Protein AF-0000000072413596 (afdb_homodimer)

Radius of gyration: 20.03 Å; Cα contacts (8 Å, |Δi|>4): 604; chains: 2; bounding box: 44×55×55 Å

Solvent-accessible surface area (backbone atoms only — not comparable to full-atom values): 16568 Å² total; per-residue (Å²): 130,81,70,65,56,26,27,46,63,33,34,32,38,42,43,11,12,45,83,73,84,79,73,93,67,76,84,64,64,76,68,44,58,65,48,46,58,48,46,48,51,52,52,55,52,54,69,71,47,92,13,39,36,56,50,52,50,33,44,75,68,65,74,44,89,69,59,70,78,46,73,61,96,56,34,42,27,31,49,48,90,75,55,86,37,83,36,28,32,36,32,31,55,67,66,88,41,51,40,72,80,73,61,52,81,88,40,17,45,59,52,9,43,44,52,54,52,48,38,62,70,44,64,78,44,33,76,50,40,34,69,65,50,50,43,47,42,35,40,39,38,18,53,52,84,34,43,75,64,60,61,132,80,69,68,62,21,30,49,63,33,36,32,39,40,42,10,13,47,85,74,85,81,74,93,68,76,83,66,63,77,69,43,60,65,48,47,57,49,47,47,50,51,49,57,49,54,70,72,45,92,15,36,35,56,50,52,50,33,45,75,68,65,74,43,90,71,60,71,78,45,75,64,97,56,35,42,27,30,49,48,89,76,56,87,36,82,37,27,32,36,32,30,56,67,65,90,40,51,41,72,79,75,59,53,81,88,40,16,46,60,53,9,42,44,53,54,51,46,38,63,70,43,64,78,45,34,77,47,39,33,70,66,50,50,45,47,41,35,40,39,38,18,54,52,86,35,42,75,64,59,62

Nearest PDB structures (foldseek):
  5waa-assembly1_B  TM=7.339E-01  e=3.800E-11  Homo sapiens
  6j65-assembly1_B  TM=7.113E-01  e=4.054E-11  Homo sapiens
  7q2u-assembly2_DDD  TM=7.348E-01  e=1.003E-10  Homo sapiens
  5km6-assembly1_A-2  TM=7.207E-01  e=5.978E-11  Homo sapiens
  3omf-assembly1_A  TM=6.953E-01  e=7.806E-06  Entamoeba histolytica HM-1:IMSS

Foldseek 3Di:
DPPQQQPAVDPDDDFAFPPDDDPPPPDCPPVPPVLVVLLVVLVVQVPDPCRPVVSVLCVLVVVGDFAWQDDDPFWTKTFDSDDPDPGHIDIGTPDDDPGPVPDDPVCVVSVVVSVVVVCVSCVNRHGRDDDPDDDDDDDDDDDDRAHPPHD/DPDQPQPAVDPDDDFAFDDDDDDPPPDCPPVPPVLVVLLVVLVVQVPDPCRPVVSVQCVLVVVGDFAWQDDDPFWTKTFDSDDPDPGHIDIGTNDDDPGPVPDDPVCVVSVVVSVVVVCVSCVNRHRRDDDPDDDDDDDDDDDDRADPPHD

InterPro domains:
  IPR001310 Histidine triad (HIT) protein [PR00332] (55-71)
  IPR001310 Histidine triad (HIT) protein [PR00332] (76-94)
  IPR001310 Histidine triad (HIT) protein [PTHR23089] (27-151)
  IPR011146 HIT-like domain [PF01230] (62-145)
  IPR011146 HIT-like domain [PS51084] (55-151)
  IPR036265 HIT-like superfamily [G3DSA:3.30.428.10] (35-151)
  IPR036265 HIT-like superfamily [SSF54197] (52-150)

Organism: Nyctereutes procyonoides (NCBI:txid34880)

Sequence (302 aa):
MAVPNVVNQSLLMGMKVASRSLLSQRRNIFLAREEAARADEIAKAQATWPGGDRIFRKIIHKEIPVKIIFEDDQCLAFYDISPQAPSHFLVIPKKHISQISVAEDDDESLLGHLMIVGKKCAADLGSVGGQSVYHVHLHVLGGRQMNWPPGMAVPNVVNQSLLMGMKVASRSLLSQRRNIFLAREEAARADEIAKAQATWPGGDRIFRKIIHKEIPVKIIFEDDQCLAFYDISPQAPSHFLVIPKKHISQISVAEDDDESLLGHLMIVGKKCAADLGSVGGQSVYHVHLHVLGGRQMNWPPG

Secondary structure (DSSP, 8-state):
----------EEEE-------S---GGGGTTHHHHHHHHHHHHHHHHHSS-HHHHHHHHHTTSS---EEEE-SSEEEEE-SS-SSSEEEEEEESS--S-GGG--GGGHHHHHHHHHHHHHHHGGG---S--S--S--EEEEESSPPPSS--/----------EEEE-------S---GGGGTTHHHHHHHHHHHHHHHHHSS-HHHHHHHHHTTSS---EEEE-SSEEEEE-SS-SSSEEEEEEESS--S-GGG--GGGHHHHHHHHHHHHHHHGGG---S--S--S--EEEEESSPPPSS--

Structure (mmCIF, N/CA/C/O backbone):
data_AF-0000000072413596-model_v1
#
loop_
_entity.id
_entity.type
_entity.pdbx_description
1 polymer '(raccoon dog) hypothetical protein'
#
loop_
_atom_site.group_PDB
_atom_site.id
_atom_site.type_symbol
_atom_site.label_atom_id
_atom_site.label_alt_id
_atom_site.label_comp_id
_atom_site.label_asym_id
_atom_site.label_entity_id
_atom_site.label_seq_id
_atom_site.pdbx_PDB_ins_code
_atom_site.Cartn_x
_atom_site.Cartn_y
_atom_site.Cartn_z
_atom_site.occupancy
_atom_site.B_iso_or_equiv
_atom_site.auth_seq_id
_atom_site.auth_comp_id
_atom_site.auth_asym_id
_atom_site.auth_atom_id
_atom_site.pdbx_PDB_model_num
ATOM 1 N N . MET A 1 1 ? -9.836 -18.203 22.031 1 15.44 1 MET A N 1
ATOM 2 C CA . MET A 1 1 ? -8.547 -17.531 22.016 1 15.44 1 MET A CA 1
ATOM 3 C C . MET A 1 1 ? -8.352 -16.766 20.719 1 15.44 1 MET A C 1
ATOM 5 O O . MET A 1 1 ? -8.398 -17.344 19.625 1 15.44 1 MET A O 1
ATOM 9 N N . ALA A 1 2 ? -8.898 -15.594 20.672 1 17.31 2 ALA A N 1
ATOM 10 C CA . ALA A 1 2 ? -9.383 -14.758 19.578 1 17.31 2 ALA A CA 1
ATOM 11 C C . ALA A 1 2 ? -8.242 -14.352 18.641 1 17.31 2 ALA A C 1
ATOM 13 O O . ALA A 1 2 ? -7.195 -13.891 19.109 1 17.31 2 ALA A O 1
ATOM 14 N N . VAL A 1 3 ? -8 -15.242 17.75 1 19.48 3 VAL A N 1
ATOM 15 C CA . VAL A 1 3 ? -6.922 -15.18 16.781 1 19.48 3 VAL A CA 1
ATOM 16 C C . VAL A 1 3 ? -6.879 -13.797 16.141 1 19.48 3 VAL A C 1
ATOM 18 O O . VAL A 1 3 ? -7.906 -13.281 15.688 1 19.48 3 VAL A O 1
ATOM 21 N N . PRO A 1 4 ? -6.141 -12.969 16.75 1 21.84 4 PRO A N 1
ATOM 22 C CA . PRO A 1 4 ? -5.992 -11.57 16.344 1 21.84 4 PRO A CA 1
ATOM 23 C C . PRO A 1 4 ? -5.801 -11.422 14.828 1 21.84 4 PRO A C 1
ATOM 25 O O . PRO A 1 4 ? -5.074 -12.203 14.219 1 21.84 4 PRO A O 1
ATOM 28 N N . ASN A 1 5 ? -6.906 -11.344 14.195 1 23.2 5 ASN A N 1
ATOM 29 C CA . ASN A 1 5 ? -7.059 -11.148 12.758 1 23.2 5 ASN A CA 1
ATOM 30 C C . ASN A 1 5 ? -6.016 -10.18 12.203 1 23.2 5 ASN A C 1
ATOM 32 O O . ASN A 1 5 ? -5.949 -9.023 12.633 1 23.2 5 ASN A O 1
ATOM 36 N N . VAL A 1 6 ? -4.836 -10.664 12.172 1 25.66 6 VAL A N 1
ATOM 37 C CA . VAL A 1 6 ? -3.584 -10.148 11.633 1 25.66 6 VAL A CA 1
ATOM 38 C C . VAL A 1 6 ? -3.852 -9.414 10.32 1 25.66 6 VAL A C 1
ATOM 40 O O . VAL A 1 6 ? -4.324 -10.016 9.352 1 25.66 6 VAL A O 1
ATOM 43 N N . VAL A 1 7 ? -4.504 -8.422 10.398 1 29.05 7 VAL A N 1
ATOM 44 C CA . VAL A 1 7 ? -4.621 -7.695 9.133 1 29.05 7 VAL A CA 1
ATOM 45 C C . VAL A 1 7 ? -3.244 -7.539 8.5 1 29.05 7 VAL A C 1
ATOM 47 O O . VAL A 1 7 ? -2.285 -7.148 9.172 1 29.05 7 VAL A O 1
ATOM 50 N N . ASN A 1 8 ? -2.881 -8.516 7.66 1 30.94 8 ASN A N 1
ATOM 51 C CA . ASN A 1 8 ? -1.722 -8.672 6.789 1 30.94 8 ASN A CA 1
ATOM 52 C C . ASN A 1 8 ? -1.188 -7.32 6.324 1 30.94 8 ASN A C 1
ATOM 54 O O . ASN A 1 8 ? -1.958 -6.375 6.133 1 30.94 8 ASN A O 1
ATOM 58 N N . GLN A 1 9 ? -0.003 -6.992 6.902 1 34.5 9 GLN A N 1
ATOM 59 C CA . GLN A 1 9 ? 0.748 -5.871 6.352 1 34.5 9 GLN A CA 1
ATOM 60 C C . GLN A 1 9 ? 0.55 -5.766 4.84 1 34.5 9 GLN A C 1
ATOM 62 O O . GLN A 1 9 ? 1.396 -6.219 4.066 1 34.5 9 GLN A O 1
ATOM 67 N N . SER A 1 10 ? -0.676 -6.211 4.418 1 36.19 10 SER A N 1
ATOM 68 C CA . SER A 1 10 ? -0.964 -6.051 2.998 1 36.19 10 SER A CA 1
ATOM 69 C C . SER A 1 10 ? -1.078 -4.574 2.621 1 36.19 10 SER A C 1
ATOM 71 O O . SER A 1 10 ? -1.498 -3.752 3.438 1 36.19 10 SER A O 1
ATOM 73 N N . LEU A 1 11 ? -0.185 -4.203 1.749 1 39.31 11 LEU A N 1
ATOM 74 C CA . LEU A 1 11 ? -0.42 -2.93 1.074 1 39.31 11 LEU A CA 1
ATOM 75 C C . LEU A 1 11 ? -1.733 -2.959 0.301 1 39.31 11 LEU A C 1
ATOM 77 O O . LEU A 1 11 ? -1.991 -3.896 -0.459 1 39.31 11 LEU A O 1
ATOM 81 N N . LEU A 1 12 ? -2.668 -2.34 0.779 1 40.97 12 LEU A N 1
ATOM 82 C CA . LEU A 1 12 ? -3.969 -2.258 0.125 1 40.97 12 LEU A CA 1
ATOM 83 C C . LEU A 1 12 ? -4.039 -1.042 -0.792 1 40.97 12 LEU A C 1
ATOM 85 O O . LEU A 1 12 ? -3.639 0.058 -0.406 1 40.97 12 LEU A O 1
ATOM 89 N N . MET A 1 13 ? -4.09 -1.348 -2.055 1 40.22 13 MET A N 1
ATOM 90 C CA . MET A 1 13 ? -4.453 -0.296 -3 1 40.22 13 MET A CA 1
ATOM 91 C C . MET A 1 13 ? -5.934 -0.372 -3.357 1 40.22 13 MET A C 1
ATOM 93 O O . MET A 1 13 ? -6.395 -1.373 -3.908 1 40.22 13 MET A O 1
ATOM 97 N N . GLY A 1 14 ? -6.785 0.384 -2.805 1 37.78 14 GLY A N 1
ATOM 98 C CA . GLY A 1 14 ? -8.203 0.45 -3.139 1 37.78 14 GLY A CA 1
ATOM 99 C C . GLY A 1 14 ? -8.477 1.252 -4.395 1 37.78 14 GLY A C 1
ATOM 100 O O . GLY A 1 14 ? -7.965 2.359 -4.559 1 37.78 14 GLY A O 1
ATOM 101 N N . MET A 1 15 ? -8.875 0.497 -5.504 1 35.09 15 MET A N 1
ATOM 102 C CA . MET A 1 15 ? -9.266 1.208 -6.715 1 35.09 15 MET A CA 1
ATOM 103 C C . MET A 1 15 ? -10.789 1.221 -6.867 1 35.09 15 MET A C 1
ATOM 105 O O . MET A 1 15 ? -11.453 0.231 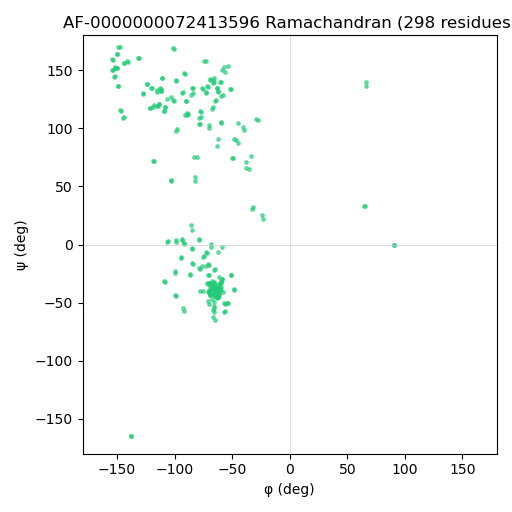-6.562 1 35.09 15 MET A O 1
ATOM 109 N N . LYS A 1 16 ? -11.328 2.326 -7.035 1 31.23 16 LYS A N 1
ATOM 110 C CA . LYS A 1 16 ? -12.758 2.451 -7.293 1 31.23 16 LYS A CA 1
ATOM 111 C C . LYS A 1 16 ? -13.117 1.935 -8.68 1 31.23 16 LYS A C 1
ATOM 113 O O . LYS A 1 16 ? -12.57 2.402 -9.68 1 31.23 16 LYS A O 1
ATOM 118 N N . VAL A 1 17 ? -13.672 0.65 -8.883 1 27.81 17 VAL A N 1
ATOM 119 C CA . VAL A 1 17 ? -14.117 0.159 -10.18 1 27.81 17 VAL A CA 1
ATOM 120 C C . VAL A 1 17 ? -15.578 0.544 -10.406 1 27.81 17 VAL A C 1
ATOM 122 O O . VAL A 1 17 ? -16.406 0.382 -9.516 1 27.81 17 VAL A O 1
ATOM 125 N N . ALA A 1 18 ? -15.914 1.43 -11.344 1 25.58 18 ALA A N 1
ATOM 126 C CA . ALA A 1 18 ? -17.281 1.662 -11.812 1 25.58 18 ALA A CA 1
ATOM 127 C C . ALA A 1 18 ? -17.891 0.38 -12.359 1 25.58 18 ALA A C 1
ATOM 129 O O . ALA A 1 18 ? -17.188 -0.468 -12.914 1 25.58 18 ALA A O 1
ATOM 130 N N . SER A 1 19 ? -19.125 0.066 -11.836 1 25.19 19 SER A N 1
ATOM 131 C CA . SER A 1 19 ? -19.984 -1.046 -12.242 1 25.19 19 SER A CA 1
ATOM 132 C C . SER A 1 19 ? -20.156 -1.08 -13.758 1 25.19 19 SER A C 1
ATOM 134 O O . SER A 1 19 ? -20.672 -0.127 -14.344 1 25.19 19 SER A O 1
ATOM 136 N N . ARG A 1 20 ? -19.25 -1.473 -14.531 1 25.58 20 ARG A N 1
ATOM 137 C CA . ARG A 1 20 ? -19.75 -1.684 -15.883 1 25.58 20 ARG A CA 1
ATOM 138 C C . ARG A 1 20 ? -20.906 -2.678 -15.898 1 25.58 20 ARG A C 1
ATOM 140 O O . ARG A 1 20 ? -21.031 -3.5 -14.984 1 25.58 20 ARG A O 1
ATOM 147 N N . SER A 1 21 ? -21.844 -2.604 -16.875 1 25.12 21 SER A N 1
ATOM 148 C CA . SER A 1 21 ? -23.047 -3.289 -17.312 1 25.12 21 SER A CA 1
ATOM 149 C C . SER A 1 21 ? -22.797 -4.77 -17.562 1 25.12 21 SER A C 1
ATOM 151 O O . SER A 1 21 ? -21.656 -5.168 -17.828 1 25.12 21 SER A O 1
ATOM 153 N N . LEU A 1 22 ? -23.797 -5.754 -17.359 1 29.45 22 LEU A N 1
ATOM 154 C CA . LEU A 1 22 ? -24.219 -7.148 -17.266 1 29.45 22 LEU A CA 1
ATOM 155 C C . LEU A 1 22 ? -23.922 -7.891 -18.562 1 29.45 22 LEU A C 1
ATOM 157 O O . LEU A 1 22 ? -24.328 -9.047 -18.734 1 29.45 22 LEU A O 1
ATOM 161 N N . LEU A 1 23 ? -23.438 -7.426 -19.594 1 28.14 23 LEU A N 1
ATOM 162 C CA . LEU A 1 23 ? -23.797 -8.273 -20.734 1 28.14 23 LEU A CA 1
ATOM 163 C C . LEU A 1 23 ? -23.062 -9.602 -20.656 1 28.14 23 LEU A C 1
ATOM 165 O O . LEU A 1 23 ? -23.344 -10.516 -21.453 1 28.14 23 LEU A O 1
ATOM 169 N N . SER A 1 24 ? -21.766 -9.805 -20.266 1 30.89 24 SER A N 1
ATOM 170 C CA . SER A 1 24 ? -21.109 -10.977 -20.844 1 30.89 24 SER A CA 1
ATOM 171 C C . SER A 1 24 ? -21.469 -12.242 -20.078 1 30.89 24 SER A C 1
ATOM 173 O O . SER A 1 24 ? -20.938 -12.484 -19 1 30.89 24 SER A O 1
ATOM 175 N N . GLN A 1 25 ? -22.75 -12.727 -19.875 1 28.31 25 GLN A N 1
ATOM 176 C CA . GLN A 1 25 ? -23.359 -13.852 -19.188 1 28.31 25 GLN A CA 1
ATOM 177 C C . GLN A 1 25 ? -22.797 -15.18 -19.688 1 28.31 25 GLN A C 1
ATOM 179 O O . GLN A 1 25 ? -22.719 -16.156 -18.938 1 28.31 25 GLN A O 1
ATOM 184 N N . ARG A 1 26 ? -22.891 -15.508 -20.969 1 29.41 26 ARG A N 1
ATOM 185 C CA . ARG A 1 26 ? -23.156 -16.844 -21.484 1 29.41 26 ARG A CA 1
ATOM 186 C C . ARG A 1 26 ? -22 -17.797 -21.188 1 29.41 26 ARG A C 1
ATOM 188 O O . ARG A 1 26 ? -22.219 -18.984 -20.922 1 29.41 26 ARG A O 1
ATOM 195 N N . ARG A 1 27 ? -20.812 -17.562 -21.703 1 32.12 27 ARG A N 1
ATOM 196 C CA . ARG A 1 27 ? -19.969 -18.688 -22.094 1 32.12 27 ARG A CA 1
ATOM 197 C C . ARG A 1 27 ? -19.375 -19.359 -20.859 1 32.12 27 ARG A C 1
ATOM 199 O O . ARG A 1 27 ? -18.547 -20.266 -20.969 1 32.12 27 ARG A O 1
ATOM 206 N N . ASN A 1 28 ? -19.484 -18.766 -19.531 1 32.22 28 ASN A N 1
ATOM 207 C CA . ASN A 1 28 ? -18.469 -19.125 -18.547 1 32.22 28 ASN A CA 1
ATOM 208 C C . ASN A 1 28 ? -18.812 -20.422 -17.828 1 32.22 28 ASN A C 1
ATOM 210 O O . ASN A 1 28 ? -18.25 -20.719 -16.766 1 32.22 28 ASN A O 1
ATOM 214 N N . ILE A 1 29 ? -19.797 -21.172 -18.328 1 31.25 29 ILE A N 1
ATOM 215 C CA . ILE A 1 29 ? -20.297 -22.281 -17.531 1 31.25 29 ILE A CA 1
ATOM 216 C C . ILE A 1 29 ? -19.203 -23.344 -17.406 1 31.25 29 ILE A C 1
ATOM 218 O O . ILE A 1 29 ? -19.016 -23.938 -16.328 1 31.25 29 ILE A O 1
ATOM 222 N N . PHE A 1 30 ? -18.672 -23.859 -18.469 1 31.78 30 PHE A N 1
ATOM 223 C CA . PHE A 1 30 ? -17.859 -25.078 -18.5 1 31.78 30 PHE A CA 1
ATOM 224 C C . PHE A 1 30 ? -16.594 -24.906 -17.656 1 31.78 30 PHE A C 1
ATOM 226 O O . PHE A 1 30 ? -16.109 -25.859 -17.062 1 31.78 30 PHE A O 1
ATOM 233 N N . LEU A 1 31 ? -15.906 -23.688 -17.641 1 33.75 31 LEU A N 1
ATOM 234 C CA . LEU A 1 31 ? -14.656 -23.438 -16.938 1 33.75 31 LEU A CA 1
ATOM 235 C C . LEU A 1 31 ? -14.867 -23.469 -15.43 1 33.75 31 LEU A C 1
ATOM 237 O O . LEU A 1 31 ? -13.922 -23.281 -14.656 1 33.75 31 LEU A O 1
ATOM 241 N N . ALA A 1 32 ? -16.031 -23.656 -14.992 1 39.88 32 ALA A N 1
ATOM 242 C CA . ALA A 1 32 ? -16.359 -23.594 -13.57 1 39.88 32 ALA A CA 1
ATOM 243 C C . ALA A 1 32 ? -15.883 -24.844 -12.836 1 39.88 32 ALA A C 1
ATOM 245 O O . ALA A 1 32 ? -15.547 -24.781 -11.648 1 39.88 32 ALA A O 1
ATOM 246 N N . ARG A 1 33 ? -16.047 -25.891 -13.461 1 39.84 33 ARG A N 1
ATOM 247 C CA . ARG A 1 33 ? -15.773 -27.109 -12.703 1 39.84 33 ARG A CA 1
ATOM 248 C C . ARG A 1 33 ? -14.297 -27.219 -12.344 1 39.84 33 ARG A C 1
ATOM 250 O O . ARG A 1 33 ? -13.945 -27.641 -11.242 1 39.84 33 ARG A O 1
ATOM 257 N N . GLU A 1 34 ? -13.383 -27.109 -13.305 1 47.56 34 GLU A N 1
ATOM 258 C CA . GLU A 1 34 ? -11.945 -27.188 -13.047 1 47.56 34 GLU A CA 1
ATOM 259 C C . GLU A 1 34 ? -11.5 -26.062 -12.109 1 47.56 34 GLU A C 1
ATOM 261 O O . GLU A 1 34 ? -10.602 -26.25 -11.289 1 47.56 34 GLU A O 1
ATOM 266 N N . GLU A 1 35 ? -12.211 -25 -12.164 1 50.16 35 GLU A N 1
ATOM 267 C CA . GLU A 1 35 ? -11.891 -23.891 -11.273 1 50.16 35 GLU A CA 1
ATOM 268 C C . GLU A 1 35 ? -12.234 -24.234 -9.828 1 50.16 35 GLU A C 1
ATOM 270 O O . GLU A 1 35 ? -11.5 -23.875 -8.906 1 50.16 35 GLU A O 1
ATOM 275 N N . ALA A 1 36 ? -13.289 -25.031 -9.758 1 49.84 36 ALA A N 1
ATOM 276 C CA . ALA A 1 36 ? -13.703 -25.438 -8.414 1 49.84 36 ALA A CA 1
ATOM 277 C C . ALA A 1 36 ? -12.695 -26.391 -7.793 1 49.84 36 ALA A C 1
ATOM 279 O O . ALA A 1 36 ? -12.383 -26.297 -6.605 1 49.84 36 ALA A O 1
ATOM 280 N N . ALA A 1 37 ? -12.344 -27.406 -8.5 1 50.66 37 ALA A N 1
ATOM 281 C CA . ALA A 1 37 ? -11.383 -28.359 -7.957 1 50.66 37 ALA A CA 1
ATOM 282 C C . ALA A 1 37 ? -10.07 -27.672 -7.594 1 50.66 37 ALA A C 1
ATOM 284 O O . ALA A 1 37 ? -9.453 -28 -6.578 1 50.66 37 ALA A O 1
ATOM 285 N N . ARG A 1 38 ? -9.641 -26.75 -8.484 1 53.5 38 ARG A N 1
ATOM 286 C CA . ARG A 1 38 ? -8.406 -26 -8.25 1 53.5 38 ARG A CA 1
ATOM 287 C C . ARG A 1 38 ? -8.555 -25.047 -7.074 1 53.5 38 ARG A C 1
ATOM 289 O O . ARG A 1 38 ? -7.629 -24.891 -6.277 1 53.5 38 ARG A O 1
ATOM 296 N N . ALA A 1 39 ? -9.688 -24.578 -6.965 1 56.66 39 ALA A N 1
ATOM 297 C CA . ALA A 1 39 ? -9.969 -23.766 -5.793 1 56.66 39 ALA A CA 1
ATOM 298 C C . ALA A 1 39 ? -9.898 -24.594 -4.512 1 56.66 39 ALA A C 1
ATOM 300 O O . ALA A 1 39 ? -9.398 -24.109 -3.486 1 56.66 39 ALA A O 1
ATOM 301 N N . ASP A 1 40 ? -10.367 -25.703 -4.531 1 55.78 40 ASP A N 1
ATOM 302 C CA . ASP A 1 40 ? -10.32 -26.594 -3.373 1 55.78 40 ASP A CA 1
ATOM 303 C C . ASP A 1 40 ? -8.875 -26.906 -2.977 1 55.78 40 ASP A C 1
ATOM 305 O O . ASP A 1 40 ? -8.562 -27 -1.789 1 55.78 40 ASP A O 1
ATOM 309 N N . GLU A 1 41 ? -8.094 -27.141 -3.893 1 51.81 41 GLU A N 1
ATOM 310 C CA . GLU A 1 41 ? -6.691 -27.438 -3.611 1 51.81 41 GLU A CA 1
ATOM 311 C C . GLU A 1 41 ? -5.98 -26.219 -3.018 1 51.81 41 GLU A C 1
ATOM 313 O O . GLU A 1 41 ? -5.176 -26.359 -2.092 1 51.81 41 GLU A O 1
ATOM 318 N N . ILE A 1 42 ? -6.285 -25.078 -3.533 1 56.47 42 ILE A N 1
ATOM 319 C CA . ILE A 1 42 ? -5.699 -23.844 -3.018 1 56.47 42 ILE A CA 1
ATOM 320 C C . ILE A 1 42 ? -6.156 -23.625 -1.58 1 56.47 42 ILE A C 1
ATOM 322 O O . ILE A 1 42 ? -5.355 -23.25 -0.716 1 56.47 42 ILE A O 1
ATOM 326 N N . ALA A 1 43 ? -7.43 -23.875 -1.46 1 56.44 43 ALA A N 1
ATOM 327 C CA . ALA A 1 43 ? -7.969 -23.75 -0.11 1 56.44 43 ALA A CA 1
ATOM 328 C C . ALA A 1 43 ? -7.301 -24.734 0.848 1 56.44 43 ALA A C 1
ATOM 330 O O . ALA A 1 43 ? -6.996 -24.375 1.991 1 56.44 43 ALA A O 1
ATOM 331 N N . LYS A 1 44 ? -7.152 -25.828 0.438 1 52.19 44 LYS A N 1
ATOM 332 C CA . LYS A 1 44 ? -6.5 -26.859 1.249 1 52.19 44 LYS A CA 1
ATOM 333 C C . LYS A 1 44 ? -5.043 -26.484 1.521 1 52.19 44 LYS A C 1
ATOM 335 O O . LYS A 1 44 ? -4.531 -26.734 2.617 1 52.19 44 LYS A O 1
ATOM 340 N N . ALA A 1 45 ? -4.414 -26.047 0.536 1 52.31 45 ALA A N 1
ATOM 341 C CA . ALA A 1 45 ? -3.018 -25.656 0.699 1 52.31 45 ALA A CA 1
ATOM 342 C C . ALA A 1 45 ? -2.898 -24.438 1.619 1 52.31 45 ALA A C 1
ATOM 344 O O . ALA A 1 45 ? -1.912 -24.297 2.346 1 52.31 45 ALA A O 1
ATOM 345 N N . GLN A 1 46 ? -3.869 -23.531 1.628 1 51.06 46 GLN A N 1
ATOM 346 C CA . GLN A 1 46 ? -3.836 -22.328 2.465 1 51.06 46 GLN A CA 1
ATOM 347 C C . GLN A 1 46 ? -4.043 -22.688 3.936 1 51.06 46 GLN A C 1
ATOM 349 O O . GLN A 1 46 ? -3.518 -22 4.82 1 51.06 46 GLN A O 1
ATOM 354 N N . ALA A 1 47 ? -4.812 -23.688 4.32 1 44.81 47 ALA A N 1
ATOM 355 C CA . ALA A 1 47 ? -5.199 -24.016 5.691 1 44.81 47 ALA A CA 1
ATOM 356 C C . ALA A 1 47 ? -3.992 -24.484 6.504 1 44.81 47 ALA A C 1
ATOM 358 O O . ALA A 1 47 ? -3.979 -24.344 7.73 1 44.81 47 ALA A O 1
ATOM 359 N N . THR A 1 48 ? -3.148 -25.266 6.238 1 40.38 48 THR A N 1
ATOM 360 C CA . THR A 1 48 ? -2.225 -25.922 7.16 1 40.38 48 THR A CA 1
ATOM 361 C C . THR A 1 48 ? -0.934 -25.125 7.289 1 40.38 48 THR A C 1
ATOM 363 O O . THR A 1 48 ? -0.223 -25.234 8.289 1 40.38 48 THR A O 1
ATOM 366 N N . TRP A 1 49 ? -0.075 -24.75 6.391 1 42.69 49 TRP A N 1
ATOM 367 C CA . TRP A 1 49 ? 1.323 -24.359 6.562 1 42.69 49 TRP A CA 1
ATOM 368 C C . TRP A 1 49 ? 1.445 -22.891 6.949 1 42.69 49 TRP A C 1
ATOM 370 O O . TRP A 1 49 ? 0.585 -22.078 6.602 1 42.69 49 TRP A O 1
ATOM 380 N N . PRO A 1 50 ? 2.18 -22.453 7.965 1 50.09 50 PRO A N 1
ATOM 381 C CA . PRO A 1 50 ? 2.723 -21.109 7.789 1 50.09 50 PRO A CA 1
ATOM 382 C C . PRO A 1 50 ? 2.85 -20.703 6.32 1 50.09 50 PRO A C 1
ATOM 384 O O . PRO A 1 50 ? 3.875 -20.969 5.691 1 50.09 50 PRO A O 1
ATOM 387 N N . GLY A 1 51 ? 2.002 -21.297 5.344 1 55.03 51 GLY A N 1
ATOM 388 C CA . GLY A 1 51 ? 1.636 -21.844 4.051 1 55.03 51 GLY A CA 1
ATOM 389 C C . GLY A 1 51 ? 1.483 -20.797 2.971 1 55.03 51 GLY A C 1
ATOM 390 O O . GLY A 1 51 ? 1.683 -21.078 1.787 1 55.03 51 GLY A O 1
ATOM 391 N N . GLY A 1 52 ? 1.333 -19.609 3.352 1 61.34 52 GLY A N 1
ATOM 392 C CA . GLY A 1 52 ? 1.148 -18.641 2.277 1 61.34 52 GLY A CA 1
ATOM 393 C C . GLY A 1 52 ? 2.367 -18.5 1.384 1 61.34 52 GLY A C 1
ATOM 394 O O . GLY A 1 52 ? 2.242 -18.438 0.159 1 61.34 52 GLY A O 1
ATOM 395 N N . ASP A 1 53 ? 3.57 -18.578 2.049 1 72.81 53 ASP A N 1
ATOM 396 C CA . ASP A 1 53 ? 4.801 -18.516 1.262 1 72.81 53 ASP A CA 1
ATOM 397 C C . ASP A 1 53 ? 4.91 -19.703 0.322 1 72.81 53 ASP A C 1
ATOM 399 O O . ASP A 1 53 ? 5.262 -19.562 -0.85 1 72.81 53 ASP A O 1
ATOM 403 N N . ARG A 1 54 ? 4.48 -20.797 0.844 1 82.62 54 ARG A N 1
ATOM 404 C CA . ARG A 1 54 ? 4.578 -22 0.013 1 82.62 54 ARG A CA 1
ATOM 405 C C . ARG A 1 54 ? 3.617 -21.922 -1.169 1 82.62 54 ARG A C 1
ATOM 407 O O . ARG A 1 54 ? 3.975 -22.281 -2.291 1 82.62 54 ARG A O 1
ATOM 414 N N . ILE A 1 55 ? 2.521 -21.391 -0.871 1 87.5 55 ILE A N 1
ATOM 415 C CA . ILE A 1 55 ? 1.514 -21.344 -1.924 1 87.5 55 ILE A CA 1
ATOM 416 C C . ILE A 1 55 ? 1.95 -20.359 -3.006 1 87.5 55 ILE A C 1
ATOM 418 O O . ILE A 1 55 ? 1.827 -20.641 -4.199 1 87.5 55 ILE A O 1
ATOM 422 N N . PHE A 1 56 ? 2.467 -19.203 -2.611 1 92.56 56 PHE A N 1
ATOM 423 C CA . PHE A 1 56 ? 2.902 -18.203 -3.588 1 92.56 56 PHE A CA 1
ATOM 424 C C . PHE A 1 56 ? 4.074 -18.734 -4.41 1 92.56 56 PHE A C 1
ATOM 426 O O . PHE A 1 56 ? 4.172 -18.453 -5.605 1 92.56 56 PHE A O 1
ATOM 433 N N . ARG A 1 57 ? 4.895 -19.484 -3.727 1 93.5 57 ARG A N 1
ATOM 434 C CA . ARG A 1 57 ? 5.988 -20.109 -4.461 1 93.5 57 ARG A CA 1
ATOM 435 C C . ARG A 1 57 ? 5.465 -21.078 -5.512 1 93.5 57 ARG A C 1
ATOM 437 O O . ARG A 1 57 ? 5.965 -21.109 -6.641 1 93.5 57 ARG A O 1
ATOM 444 N N . LYS A 1 58 ? 4.492 -21.891 -5.141 1 94.56 58 LYS A N 1
ATOM 445 C CA . LYS A 1 58 ? 3.887 -22.844 -6.074 1 94.56 58 LYS A CA 1
ATOM 446 C C . LYS A 1 58 ? 3.225 -22.109 -7.242 1 94.56 58 LYS A C 1
ATOM 448 O O . LYS A 1 58 ? 3.27 -22.594 -8.375 1 94.56 58 LYS A O 1
ATOM 453 N N . ILE A 1 59 ? 2.602 -20.984 -6.93 1 94.88 59 ILE A N 1
ATOM 454 C CA . ILE A 1 59 ? 1.963 -20.188 -7.973 1 94.88 59 ILE A CA 1
ATOM 455 C C . ILE A 1 59 ? 3.025 -19.625 -8.914 1 94.88 59 ILE A C 1
ATOM 457 O O . ILE A 1 59 ? 2.881 -19.688 -10.133 1 94.88 59 ILE A O 1
ATOM 461 N N . ILE A 1 60 ? 4.133 -19.125 -8.352 1 95.94 60 ILE A N 1
ATOM 462 C CA . ILE A 1 60 ? 5.215 -18.547 -9.141 1 95.94 60 ILE A CA 1
ATOM 463 C C . ILE A 1 60 ? 5.805 -19.609 -10.07 1 95.94 60 ILE A C 1
ATOM 465 O O . ILE A 1 60 ? 6.133 -19.328 -11.219 1 95.94 60 ILE A O 1
ATOM 469 N N . HIS A 1 61 ? 5.828 -20.812 -9.633 1 95.5 61 HIS A N 1
ATOM 470 C CA . HIS A 1 61 ? 6.426 -21.891 -10.398 1 95.5 61 HIS A CA 1
ATOM 471 C C . HIS A 1 61 ? 5.383 -22.609 -11.242 1 95.5 61 HIS A C 1
ATOM 473 O O . HIS A 1 61 ? 5.664 -23.656 -11.836 1 95.5 61 HIS A O 1
ATOM 479 N N . LYS A 1 62 ? 4.211 -22.172 -11.273 1 95.38 62 LYS A N 1
ATOM 480 C CA . LYS A 1 62 ? 3.117 -22.656 -12.109 1 95.38 62 LYS A CA 1
ATOM 481 C C . LYS A 1 62 ? 2.746 -24.094 -11.75 1 95.38 62 LYS A C 1
ATOM 483 O O . LYS A 1 62 ? 2.387 -24.891 -12.625 1 95.38 62 LYS A O 1
ATOM 488 N N . GLU A 1 63 ? 2.889 -24.406 -10.438 1 93.94 63 GLU A N 1
ATOM 489 C CA . GLU A 1 63 ? 2.508 -25.719 -9.93 1 93.94 63 GLU A CA 1
ATOM 490 C C . GLU A 1 63 ? 1.027 -25.766 -9.562 1 93.94 63 GLU A C 1
ATOM 492 O O . GLU A 1 63 ? 0.445 -26.844 -9.43 1 93.94 63 GLU A O 1
ATOM 497 N N . ILE A 1 64 ? 0.494 -24.641 -9.25 1 90.69 64 ILE A N 1
ATOM 498 C CA . ILE A 1 64 ? -0.928 -24.484 -8.961 1 90.69 64 ILE A CA 1
ATOM 499 C C . ILE A 1 64 ? -1.553 -23.5 -9.953 1 90.69 64 ILE A C 1
ATOM 501 O O . ILE A 1 64 ? -0.989 -22.438 -10.219 1 90.69 64 ILE A O 1
ATOM 505 N N . PRO A 1 65 ? -2.719 -23.891 -10.469 1 93.06 65 PRO A N 1
ATOM 506 C CA . PRO A 1 65 ? -3.344 -22.984 -11.445 1 93.06 65 PRO A CA 1
ATOM 507 C C . PRO A 1 65 ? -3.996 -21.766 -10.797 1 93.06 65 PRO A C 1
ATOM 509 O O . PRO A 1 65 ? -4.699 -21.906 -9.789 1 93.06 65 PRO A O 1
ATOM 512 N N . VAL A 1 66 ? -3.773 -20.641 -11.328 1 93 66 VAL A N 1
ATOM 513 C CA . VAL A 1 66 ? -4.457 -19.406 -10.992 1 93 66 VAL A CA 1
ATOM 514 C C . VAL A 1 66 ? -4.711 -18.594 -12.266 1 93 66 VAL A C 1
ATOM 516 O O . VAL A 1 66 ? -4.113 -18.859 -13.312 1 93 66 VAL A O 1
ATOM 519 N N . LYS A 1 67 ? -5.695 -17.703 -12.18 1 96.19 67 LYS A N 1
ATOM 520 C CA . LYS A 1 67 ? -5.914 -16.781 -13.289 1 96.19 67 LYS A CA 1
ATOM 521 C C . LYS A 1 67 ? -4.91 -15.633 -13.258 1 96.19 67 LYS A C 1
ATOM 523 O O . LYS A 1 67 ? -5.09 -14.664 -12.516 1 96.19 67 LYS A O 1
ATOM 528 N N . ILE A 1 68 ? -3.936 -15.695 -14.109 1 96.94 68 ILE A N 1
ATOM 529 C CA . ILE A 1 68 ? -2.852 -14.727 -14.164 1 96.94 68 ILE A CA 1
ATOM 530 C C . ILE A 1 68 ? -3.281 -13.523 -15 1 96.94 68 ILE A C 1
ATOM 532 O O . ILE A 1 68 ? -3.873 -13.68 -16.062 1 96.94 68 ILE A O 1
ATOM 536 N N . ILE A 1 69 ? -3.035 -12.359 -14.555 1 95.25 69 ILE A N 1
ATOM 537 C CA . ILE A 1 69 ? -3.352 -11.094 -15.211 1 95.25 69 ILE A CA 1
ATOM 538 C C . ILE A 1 69 ? -2.107 -10.555 -15.914 1 95.25 69 ILE A C 1
ATOM 540 O O . ILE A 1 69 ? -2.201 -9.977 -17 1 95.25 69 ILE A O 1
ATOM 544 N N . PHE A 1 70 ? -1.032 -10.641 -15.195 1 96.81 70 PHE A N 1
ATOM 545 C CA . PHE A 1 70 ? 0.217 -10.039 -15.648 1 96.81 70 PHE A CA 1
ATOM 546 C C . PHE A 1 70 ? 1.416 -10.789 -15.078 1 96.81 70 PHE A C 1
ATOM 548 O O . PHE A 1 70 ? 1.377 -11.266 -13.945 1 96.81 70 PHE A O 1
ATOM 555 N N . GLU A 1 71 ? 2.469 -10.875 -15.867 1 98.5 71 GLU A N 1
ATOM 556 C CA . GLU A 1 71 ? 3.729 -11.445 -15.391 1 98.5 71 GLU A CA 1
ATOM 557 C C . GLU A 1 71 ? 4.918 -10.805 -16.094 1 98.5 71 GLU A C 1
ATOM 559 O O . GLU A 1 71 ? 4.883 -10.586 -17.312 1 98.5 71 GLU A O 1
ATOM 564 N N . ASP A 1 72 ? 5.922 -10.484 -15.391 1 98.38 72 ASP A N 1
ATOM 565 C CA . ASP A 1 72 ? 7.23 -10.141 -15.945 1 98.38 72 ASP A CA 1
ATOM 566 C C . ASP A 1 72 ? 8.352 -10.781 -15.133 1 98.38 72 ASP A C 1
ATOM 568 O O . ASP A 1 72 ? 8.125 -11.734 -14.383 1 98.38 72 ASP A O 1
ATOM 572 N N . ASP A 1 73 ? 9.602 -10.359 -15.289 1 98.19 73 ASP A N 1
ATOM 573 C CA . ASP A 1 73 ? 10.742 -11 -14.641 1 98.19 73 ASP A CA 1
ATOM 574 C C . ASP A 1 73 ? 10.734 -10.75 -13.141 1 98.19 73 ASP A C 1
ATOM 576 O O . ASP A 1 73 ? 11.367 -11.484 -12.375 1 98.19 73 ASP A O 1
ATOM 580 N N . GLN A 1 74 ? 9.992 -9.766 -12.68 1 98.5 74 GLN A N 1
ATOM 581 C CA . GLN A 1 74 ? 10.117 -9.344 -11.289 1 98.5 74 GLN A CA 1
ATOM 582 C C . GLN A 1 74 ? 8.891 -9.75 -10.477 1 98.5 74 GLN A C 1
ATOM 584 O O . GLN A 1 74 ? 8.977 -9.953 -9.266 1 98.5 74 GLN A O 1
ATOM 589 N N . CYS A 1 75 ? 7.699 -9.781 -11.133 1 98.06 75 CYS A N 1
ATOM 590 C CA . CYS A 1 75 ? 6.512 -9.992 -10.312 1 98.06 75 CYS A CA 1
ATOM 591 C C . CYS A 1 75 ? 5.43 -10.719 -11.102 1 98.06 75 CYS A C 1
ATOM 593 O O . CYS A 1 75 ? 5.586 -10.961 -12.305 1 98.06 75 CYS A O 1
ATOM 595 N N . LEU A 1 76 ? 4.48 -11.234 -10.406 1 98.12 76 LEU A N 1
ATOM 596 C CA . LEU A 1 76 ? 3.299 -11.922 -10.906 1 98.12 76 LEU A CA 1
ATOM 597 C C . LEU A 1 76 ? 2.027 -11.32 -10.32 1 98.12 76 LEU A C 1
ATOM 599 O O . LEU A 1 76 ? 1.964 -11.031 -9.125 1 98.12 76 LEU A O 1
ATOM 603 N N . ALA A 1 77 ? 1.027 -10.984 -11.188 1 97 77 ALA A N 1
ATOM 604 C CA . ALA A 1 77 ? -0.302 -10.562 -10.758 1 97 77 ALA A CA 1
ATOM 605 C C . ALA A 1 77 ? -1.354 -11.602 -11.117 1 97 77 ALA A C 1
ATOM 607 O O . ALA A 1 77 ? -1.38 -12.109 -12.242 1 97 77 ALA A O 1
ATOM 608 N N . PHE A 1 78 ? -2.193 -11.93 -10.133 1 96.5 78 PHE A N 1
ATOM 609 C CA . PHE A 1 78 ? -3.195 -12.969 -10.344 1 96.5 78 PHE A CA 1
ATOM 610 C C . PHE A 1 78 ? -4.418 -12.727 -9.469 1 96.5 78 PHE A C 1
ATOM 612 O O . PHE A 1 78 ? -4.316 -12.102 -8.414 1 96.5 78 PHE A O 1
ATOM 619 N N . TYR A 1 79 ? -5.52 -13.203 -9.938 1 95.06 79 TYR A N 1
ATOM 620 C CA . TYR A 1 79 ? -6.75 -13.023 -9.172 1 95.06 79 TYR A CA 1
ATOM 621 C C . TYR A 1 79 ? -6.754 -13.906 -7.926 1 95.06 79 TYR A C 1
ATOM 623 O O . TYR A 1 79 ? -6.336 -15.062 -7.98 1 95.06 79 TYR A O 1
ATOM 631 N N . ASP A 1 80 ? -7.172 -13.297 -6.852 1 92 80 ASP A N 1
ATOM 632 C CA . ASP A 1 80 ? -7.324 -14.078 -5.629 1 92 80 ASP A CA 1
ATOM 633 C C . ASP A 1 80 ? -8.438 -15.117 -5.77 1 92 80 ASP A C 1
ATOM 635 O O . ASP A 1 80 ? -9.492 -14.82 -6.328 1 92 80 ASP A O 1
ATOM 639 N N . ILE A 1 81 ? -8.219 -16.25 -5.262 1 90.38 81 ILE A N 1
ATOM 640 C CA . ILE A 1 81 ? -9.18 -17.328 -5.402 1 90.38 81 ILE A CA 1
ATOM 641 C C . ILE A 1 81 ? -10.32 -17.141 -4.41 1 90.38 81 ILE A C 1
ATOM 643 O O . ILE A 1 81 ? -11.383 -17.75 -4.547 1 90.38 81 ILE A O 1
ATOM 647 N N . SER A 1 82 ? -10.172 -16.406 -3.383 1 89.5 82 SER A N 1
ATOM 648 C CA . SER A 1 82 ? -11.188 -16.031 -2.398 1 89.5 82 SER A CA 1
ATOM 649 C C . SER A 1 82 ? -11.391 -14.531 -2.354 1 89.5 82 SER A C 1
ATOM 651 O O . SER A 1 82 ? -11.008 -13.875 -1.383 1 89.5 82 SER A O 1
ATOM 653 N N . PRO A 1 83 ? -11.992 -14.031 -3.355 1 91.31 83 PRO A N 1
ATOM 654 C CA . PRO A 1 83 ? -12.078 -12.57 -3.506 1 91.31 83 PRO A CA 1
ATOM 655 C C . PRO A 1 83 ? -12.859 -11.906 -2.377 1 91.31 83 PRO A C 1
ATOM 657 O O . PRO A 1 83 ? -13.875 -12.438 -1.928 1 91.31 83 PRO A O 1
ATOM 660 N N . GLN A 1 84 ? -12.336 -10.828 -1.858 1 86.38 84 GLN A N 1
ATOM 661 C CA . GLN A 1 84 ? -12.953 -10.023 -0.808 1 86.38 84 GLN A CA 1
ATOM 662 C C . GLN A 1 84 ? -13.664 -8.805 -1.391 1 86.38 84 GLN A C 1
ATOM 664 O O . GLN A 1 84 ? -14.133 -7.938 -0.648 1 86.38 84 GLN A O 1
ATOM 669 N N . ALA A 1 85 ? -13.711 -8.594 -2.686 1 85.25 85 ALA A N 1
ATOM 670 C CA . ALA A 1 85 ? -14.383 -7.578 -3.498 1 85.25 85 ALA A CA 1
ATOM 671 C C . ALA A 1 85 ? -14.672 -8.109 -4.902 1 85.25 85 ALA A C 1
ATOM 673 O O . ALA A 1 85 ? -14.133 -9.141 -5.309 1 85.25 85 ALA A O 1
ATOM 674 N N . PRO A 1 86 ? -15.625 -7.5 -5.609 1 88.69 86 PRO A N 1
ATOM 675 C CA . PRO A 1 86 ? -15.922 -7.977 -6.965 1 88.69 86 PRO A CA 1
ATOM 676 C C . PRO A 1 86 ? -14.664 -8.156 -7.812 1 88.69 86 PRO A C 1
ATOM 678 O O . PRO A 1 86 ? -14.57 -9.102 -8.594 1 88.69 86 PRO A O 1
ATOM 681 N N . SER A 1 87 ? -13.758 -7.305 -7.688 1 88.62 87 SER A N 1
ATOM 682 C CA . SER A 1 87 ? -12.414 -7.473 -8.242 1 88.62 87 SER A CA 1
ATOM 683 C C . SER A 1 87 ? -11.359 -7.496 -7.145 1 88.62 87 SER A C 1
ATOM 685 O O . SER A 1 87 ? -11.305 -6.59 -6.309 1 88.62 87 SER A O 1
ATOM 687 N N . HIS A 1 88 ? -10.664 -8.445 -7 1 90.69 88 HIS A N 1
ATOM 688 C CA . HIS A 1 88 ? -9.609 -8.625 -6.008 1 90.69 88 HIS A CA 1
ATOM 689 C C . HIS A 1 88 ? -8.453 -9.43 -6.578 1 90.69 88 HIS A C 1
ATOM 691 O O . HIS A 1 88 ? -8.594 -10.617 -6.863 1 90.69 88 HIS A O 1
ATOM 697 N N . PHE A 1 89 ? -7.375 -8.836 -6.82 1 92.25 89 PHE A N 1
ATOM 698 C CA . PHE A 1 89 ? -6.195 -9.555 -7.293 1 92.25 89 PHE A CA 1
ATOM 699 C C . PHE A 1 89 ? -4.965 -9.172 -6.477 1 92.25 89 PHE A C 1
ATOM 701 O O . PHE A 1 89 ? -4.988 -8.188 -5.738 1 92.25 89 PHE A O 1
ATOM 708 N N . LEU A 1 90 ? -3.957 -10.016 -6.523 1 93.44 90 LEU A N 1
ATOM 709 C CA . LEU A 1 90 ? -2.693 -9.82 -5.82 1 93.44 90 LEU A CA 1
ATOM 710 C C . LEU A 1 90 ? -1.562 -9.539 -6.801 1 93.44 90 LEU A C 1
ATOM 712 O O . LEU A 1 90 ? -1.571 -10.047 -7.93 1 93.44 90 LEU A O 1
ATOM 716 N N . VAL A 1 91 ? -0.66 -8.703 -6.445 1 94.81 91 VAL A N 1
ATOM 717 C CA . VAL A 1 91 ? 0.637 -8.562 -7.098 1 94.81 91 VAL A CA 1
ATOM 718 C C . VAL A 1 91 ? 1.746 -9 -6.145 1 94.81 91 VAL A C 1
ATOM 720 O O . VAL A 1 91 ? 1.864 -8.477 -5.035 1 94.81 91 VAL A O 1
ATOM 723 N N . ILE A 1 92 ? 2.549 -10.023 -6.57 1 95.69 92 ILE A N 1
ATOM 724 C CA . ILE A 1 92 ? 3.586 -10.555 -5.691 1 95.69 92 ILE A CA 1
ATOM 725 C C . ILE A 1 92 ? 4.941 -10.484 -6.391 1 95.69 92 ILE A C 1
ATOM 727 O O . ILE A 1 92 ? 5.031 -10.664 -7.609 1 95.69 92 ILE A O 1
ATOM 731 N N . PRO A 1 93 ? 5.969 -10.078 -5.633 1 97.38 93 PRO A N 1
ATOM 732 C CA . PRO A 1 93 ? 7.312 -10.195 -6.199 1 97.38 93 PRO A CA 1
ATOM 733 C C . PRO A 1 93 ? 7.773 -11.641 -6.344 1 97.38 93 PRO A C 1
ATOM 735 O O . PRO A 1 93 ? 7.453 -12.484 -5.496 1 97.38 93 PRO A O 1
ATOM 738 N N . LYS A 1 94 ? 8.453 -11.938 -7.391 1 97.56 94 LYS A N 1
ATOM 739 C CA . LYS A 1 94 ? 9.047 -13.258 -7.527 1 97.56 94 LYS A CA 1
ATOM 740 C C . LYS A 1 94 ? 10.18 -13.461 -6.527 1 97.56 94 LYS A C 1
ATOM 742 O O . LYS A 1 94 ? 10.438 -14.586 -6.086 1 97.56 94 LYS A O 1
ATOM 747 N N . LYS A 1 95 ? 10.953 -12.391 -6.238 1 96.56 95 LYS A N 1
ATOM 748 C CA . LYS A 1 95 ? 11.891 -12.438 -5.117 1 96.56 95 LYS A CA 1
ATOM 749 C C . LYS A 1 95 ? 11.156 -12.641 -3.795 1 96.56 95 LYS A C 1
ATOM 751 O O . LYS A 1 95 ? 10.188 -11.938 -3.504 1 96.56 95 LYS A O 1
ATOM 756 N N . HIS A 1 96 ? 11.625 -13.547 -3.049 1 94.12 96 HIS A N 1
ATOM 757 C CA . HIS A 1 96 ? 10.992 -13.789 -1.762 1 94.12 96 HIS A CA 1
ATOM 758 C C . HIS A 1 96 ? 11.391 -12.734 -0.737 1 94.12 96 HIS A C 1
ATOM 760 O O . HIS A 1 96 ? 12.57 -12.578 -0.434 1 94.12 96 HIS A O 1
ATOM 766 N N . ILE A 1 97 ? 10.492 -11.969 -0.311 1 91.94 97 ILE A N 1
ATOM 767 C CA . ILE A 1 97 ? 10.57 -11.094 0.852 1 91.94 97 ILE A CA 1
ATOM 768 C C . ILE A 1 97 ? 9.469 -11.461 1.846 1 91.94 97 ILE A C 1
ATOM 770 O O . ILE A 1 97 ? 8.281 -11.312 1.55 1 91.94 97 ILE A O 1
ATOM 774 N N . SER A 1 98 ? 9.805 -11.867 2.992 1 88.31 98 SER A N 1
ATOM 775 C CA . SER A 1 98 ? 8.836 -12.484 3.902 1 88.31 98 SER A CA 1
ATOM 776 C C . SER A 1 98 ? 7.852 -11.453 4.434 1 88.31 98 SER A C 1
ATOM 778 O O . SER A 1 98 ? 6.664 -11.742 4.602 1 88.31 98 SER A O 1
ATOM 780 N N . GLN A 1 99 ? 8.344 -10.227 4.785 1 87 99 GLN A N 1
ATOM 781 C CA . GLN A 1 99 ? 7.562 -9.117 5.324 1 87 99 GLN A CA 1
ATOM 782 C C . GLN A 1 99 ? 8.172 -7.773 4.93 1 87 99 GLN A C 1
ATOM 784 O O . GLN A 1 99 ? 9.383 -7.684 4.691 1 87 99 GLN A O 1
ATOM 789 N N . ILE A 1 100 ? 7.281 -6.805 4.848 1 89.38 100 ILE A N 1
ATOM 790 C CA . ILE A 1 100 ? 7.734 -5.477 4.445 1 89.38 100 ILE A CA 1
ATOM 791 C C . ILE A 1 100 ? 8.797 -4.973 5.422 1 89.38 100 ILE A C 1
ATOM 793 O O . ILE A 1 100 ? 9.719 -4.254 5.031 1 89.38 100 ILE A O 1
ATOM 797 N N . SER A 1 101 ? 8.75 -5.398 6.754 1 86.62 101 SER A N 1
ATOM 798 C CA . SER A 1 101 ? 9.672 -4.922 7.781 1 86.62 101 SER A CA 1
ATOM 799 C C . SER A 1 101 ? 11.102 -5.363 7.488 1 86.62 101 SER A C 1
ATOM 801 O O . SER A 1 101 ? 12.055 -4.742 7.961 1 86.62 101 SER A O 1
ATOM 803 N N . VAL A 1 102 ? 11.328 -6.418 6.68 1 89.44 102 VAL A N 1
ATOM 804 C CA . VAL A 1 102 ? 12.68 -6.91 6.438 1 89.44 102 VAL A CA 1
ATOM 805 C C . VAL A 1 102 ? 13.125 -6.523 5.031 1 89.44 102 VAL A C 1
ATOM 807 O O . VAL A 1 102 ? 14.195 -6.93 4.578 1 89.44 102 VAL A O 1
ATOM 810 N N . ALA A 1 103 ? 12.258 -5.758 4.25 1 93.25 103 ALA A N 1
ATOM 811 C CA . ALA A 1 103 ? 12.68 -5.219 2.957 1 93.25 103 ALA A CA 1
ATOM 812 C C . ALA A 1 103 ? 13.875 -4.293 3.111 1 93.25 103 ALA A C 1
ATOM 814 O O . ALA A 1 103 ? 13.961 -3.521 4.07 1 93.25 103 ALA A O 1
ATOM 815 N N . GLU A 1 104 ? 14.805 -4.359 2.215 1 96.81 104 GLU A N 1
ATOM 816 C CA . GLU A 1 104 ? 16.016 -3.543 2.229 1 96.81 104 GLU A CA 1
ATOM 817 C C . GLU A 1 104 ? 15.906 -2.375 1.253 1 96.81 104 GLU A C 1
ATOM 819 O O . GLU A 1 104 ? 15.023 -2.355 0.396 1 96.81 104 GLU A O 1
ATOM 824 N N . ASP A 1 105 ? 16.875 -1.438 1.368 1 96.81 105 ASP A N 1
ATOM 825 C CA . ASP A 1 105 ? 16.875 -0.278 0.482 1 96.81 105 ASP A CA 1
ATOM 826 C C . ASP A 1 105 ? 16.969 -0.705 -0.981 1 96.81 105 ASP A C 1
ATOM 828 O O . ASP A 1 105 ? 16.375 -0.072 -1.855 1 96.81 105 ASP A O 1
ATOM 832 N N . ASP A 1 106 ? 17.656 -1.782 -1.216 1 97.56 106 ASP A N 1
ATOM 833 C CA . ASP A 1 106 ? 17.844 -2.264 -2.582 1 97.56 106 ASP A CA 1
ATOM 834 C C . ASP A 1 106 ? 16.547 -2.869 -3.127 1 97.56 106 ASP A C 1
ATOM 836 O O . ASP A 1 106 ? 16.453 -3.15 -4.32 1 97.56 106 ASP A O 1
ATOM 840 N N . ASP A 1 107 ? 15.531 -2.988 -2.244 1 97.56 107 ASP A N 1
ATOM 841 C CA . ASP A 1 107 ? 14.25 -3.525 -2.674 1 97.56 107 ASP A CA 1
ATOM 842 C C . ASP A 1 107 ? 13.305 -2.408 -3.123 1 97.56 107 ASP A C 1
ATOM 844 O O . ASP A 1 107 ? 12.188 -2.674 -3.574 1 97.56 107 ASP A O 1
ATOM 848 N N . GLU A 1 108 ? 13.75 -1.208 -3.08 1 97.25 108 GLU A N 1
ATOM 849 C CA . GLU A 1 108 ? 12.914 -0.043 -3.361 1 97.25 108 GLU A CA 1
ATOM 850 C C . GLU A 1 108 ? 12.273 -0.142 -4.746 1 97.25 108 GLU A C 1
ATOM 852 O O . GLU A 1 108 ? 11.062 0.028 -4.891 1 97.25 108 GLU A O 1
ATOM 857 N N . SER A 1 109 ? 13.125 -0.408 -5.719 1 98.06 109 SER A N 1
ATOM 858 C CA . SER A 1 109 ? 12.625 -0.471 -7.09 1 98.06 109 SER A CA 1
ATOM 859 C C . SER A 1 109 ? 11.602 -1.594 -7.254 1 98.06 109 SER A C 1
ATOM 861 O O . SER A 1 109 ? 10.586 -1.424 -7.934 1 98.06 109 SER A O 1
ATOM 863 N N . LEU A 1 110 ? 11.883 -2.717 -6.637 1 98.19 110 LEU A N 1
ATOM 864 C CA . LEU A 1 110 ? 10.984 -3.859 -6.707 1 98.19 110 LEU A CA 1
ATOM 865 C C . LEU A 1 110 ? 9.641 -3.533 -6.066 1 98.19 110 LEU A C 1
ATOM 867 O O . LEU A 1 110 ? 8.586 -3.807 -6.645 1 98.19 110 LEU A O 1
ATOM 871 N N . LEU A 1 111 ? 9.656 -2.914 -4.91 1 96.62 111 LEU A N 1
ATOM 872 C CA . LEU A 1 111 ? 8.438 -2.543 -4.207 1 96.62 111 LEU A CA 1
ATOM 873 C C . LEU A 1 111 ? 7.625 -1.539 -5.023 1 96.62 111 LEU A C 1
ATOM 875 O O . LEU A 1 111 ? 6.402 -1.665 -5.133 1 96.62 111 LEU A O 1
ATOM 879 N N . GLY A 1 112 ? 8.289 -0.528 -5.566 1 97.31 112 GLY A N 1
ATOM 880 C CA . GLY A 1 112 ? 7.609 0.42 -6.438 1 97.31 112 GLY A CA 1
ATOM 881 C C . GLY A 1 112 ? 7.031 -0.222 -7.684 1 97.31 112 GLY A C 1
ATOM 882 O O . GLY A 1 112 ? 5.957 0.161 -8.148 1 97.31 112 GLY A O 1
ATOM 883 N N . HIS A 1 113 ? 7.785 -1.194 -8.242 1 98.19 113 HIS A N 1
ATOM 884 C CA . HIS A 1 113 ? 7.324 -1.918 -9.422 1 98.19 113 HIS A CA 1
ATOM 885 C C . HIS A 1 113 ? 6.012 -2.643 -9.148 1 98.19 113 HIS A C 1
ATOM 887 O O . HIS A 1 113 ? 5.129 -2.684 -10.008 1 98.19 113 HIS A O 1
ATOM 893 N N . LEU A 1 114 ? 5.805 -3.203 -7.934 1 96.81 114 LEU A N 1
ATOM 894 C CA . LEU A 1 114 ? 4.543 -3.854 -7.594 1 96.81 114 LEU A CA 1
ATOM 895 C C . LEU A 1 114 ? 3.381 -2.871 -7.691 1 96.81 114 LEU A C 1
ATOM 897 O O . LEU A 1 114 ? 2.311 -3.219 -8.195 1 96.81 114 LEU A O 1
ATOM 901 N N . MET A 1 115 ? 3.605 -1.625 -7.258 1 94.44 115 MET A N 1
ATOM 902 C CA . MET A 1 115 ? 2.57 -0.596 -7.289 1 94.44 115 MET A CA 1
ATOM 903 C C . MET A 1 115 ? 2.244 -0.195 -8.727 1 94.44 115 MET A C 1
ATOM 905 O O . MET A 1 115 ? 1.074 -0.038 -9.078 1 94.44 115 MET A O 1
ATOM 909 N N . ILE A 1 116 ? 3.279 -0.035 -9.531 1 95.94 116 ILE A N 1
ATOM 910 C CA . ILE A 1 116 ? 3.094 0.334 -10.93 1 95.94 116 ILE A CA 1
ATOM 911 C C . ILE A 1 116 ? 2.311 -0.76 -11.648 1 95.94 116 ILE A C 1
ATOM 913 O O . ILE A 1 116 ? 1.361 -0.472 -12.383 1 95.94 116 ILE A O 1
ATOM 917 N N . VAL A 1 117 ? 2.67 -1.995 -11.43 1 95.88 117 VAL A N 1
ATOM 918 C CA . VAL A 1 117 ? 1.959 -3.111 -12.047 1 95.88 117 VAL A CA 1
ATOM 919 C C . VAL A 1 117 ? 0.524 -3.16 -11.523 1 95.88 117 VAL A C 1
ATOM 921 O O . VAL A 1 117 ? -0.413 -3.393 -12.289 1 95.88 117 VAL A O 1
ATOM 924 N N . GLY A 1 118 ? 0.358 -2.953 -10.164 1 94.06 118 GLY A N 1
ATOM 925 C CA . GLY A 1 118 ? -0.975 -2.926 -9.586 1 94.06 118 GLY A CA 1
ATOM 926 C C . GLY A 1 118 ? -1.9 -1.933 -10.266 1 94.06 118 GLY A C 1
ATOM 927 O O . GLY A 1 118 ? -3.021 -2.279 -10.641 1 94.06 118 GLY A O 1
ATOM 928 N N . LYS A 1 119 ? -1.402 -0.72 -10.398 1 90.38 119 LYS A N 1
ATOM 929 C CA . LYS A 1 119 ? -2.254 0.302 -11 1 90.38 119 LYS A CA 1
ATOM 930 C C . LYS A 1 119 ? -2.533 -0.01 -12.469 1 90.38 119 LYS A C 1
ATOM 932 O O . LYS A 1 119 ? -3.627 0.259 -12.969 1 90.38 119 LYS A O 1
ATOM 937 N N . LYS A 1 120 ? -1.58 -0.567 -13.258 1 93.5 120 LYS A N 1
ATOM 938 C CA . LYS A 1 120 ? -1.791 -0.94 -14.656 1 93.5 120 LYS A CA 1
ATOM 939 C C . LYS A 1 120 ? -2.865 -2.016 -14.781 1 93.5 120 LYS A C 1
ATOM 941 O O . LYS A 1 120 ? -3.732 -1.938 -15.656 1 93.5 120 LYS A O 1
ATOM 946 N N . CYS A 1 121 ? -2.803 -2.984 -13.891 1 92.88 121 CYS A N 1
ATOM 947 C CA . CYS A 1 121 ? -3.76 -4.086 -13.914 1 92.88 121 CYS A CA 1
ATOM 948 C C . CYS A 1 121 ? -5.145 -3.613 -13.492 1 92.88 121 CYS A C 1
ATOM 950 O O . CYS A 1 121 ? -6.152 -4.219 -13.859 1 92.88 121 CYS A O 1
ATOM 952 N N . ALA A 1 122 ? -5.16 -2.549 -12.695 1 88 122 ALA A N 1
ATOM 953 C CA . ALA A 1 122 ? -6.418 -2.031 -12.156 1 88 122 ALA A CA 1
ATOM 954 C C . ALA A 1 122 ? -7.09 -1.081 -13.148 1 88 122 ALA A C 1
ATOM 956 O O . ALA A 1 122 ? -8.234 -0.674 -12.945 1 88 122 ALA A O 1
ATOM 957 N N . ALA A 1 123 ? -6.379 -0.587 -14.156 1 82.38 123 ALA A N 1
ATOM 958 C CA . ALA A 1 123 ? -6.844 0.438 -15.086 1 82.38 123 ALA A CA 1
ATOM 959 C C . ALA A 1 123 ? -8.203 0.067 -15.68 1 82.38 123 ALA A C 1
ATOM 961 O O . ALA A 1 123 ? -9.031 0.942 -15.945 1 82.38 123 ALA A O 1
ATOM 962 N N . ASP A 1 124 ? -8.461 -1.203 -15.719 1 72.44 124 ASP A N 1
ATOM 963 C CA . ASP A 1 124 ? -9.703 -1.607 -16.375 1 72.44 124 ASP A CA 1
ATOM 964 C C . ASP A 1 124 ? -10.836 -1.763 -15.352 1 72.44 124 ASP A C 1
ATOM 966 O O . ASP A 1 124 ? -11.984 -1.982 -15.727 1 72.44 124 ASP A O 1
ATOM 970 N N . LEU A 1 125 ? -10.484 -1.742 -14.109 1 69.94 125 LEU A N 1
ATOM 971 C CA . LEU A 1 125 ? -11.492 -2.025 -13.094 1 69.94 125 LEU A CA 1
ATOM 972 C C . LEU A 1 125 ? -12.367 -0.801 -12.844 1 69.94 125 LEU A C 1
ATOM 974 O O . LEU A 1 125 ? -13.453 -0.915 -12.258 1 69.94 125 LEU A O 1
ATOM 978 N N . GLY A 1 126 ? -12.211 0.268 -13.562 1 56.69 126 GLY A N 1
ATOM 979 C CA . GLY A 1 126 ? -13.016 1.47 -13.398 1 56.69 126 GLY A CA 1
ATOM 980 C C . GLY A 1 126 ? -12.797 2.154 -12.062 1 56.69 126 GLY A C 1
ATOM 981 O O . GLY A 1 126 ? -12.297 1.538 -11.117 1 56.69 126 GLY A O 1
ATOM 982 N N . SER A 1 127 ? -12.727 3.525 -11.984 1 55.03 127 SER A N 1
ATOM 983 C CA . SER A 1 127 ? -12.461 4.359 -10.82 1 55.03 127 SER A CA 1
ATOM 984 C C . SER A 1 127 ? -13.727 4.586 -10 1 55.03 127 SER A C 1
ATOM 986 O O . SER A 1 127 ? -14.688 5.176 -10.492 1 55.03 127 SER A O 1
ATOM 988 N N . VAL A 1 128 ? -14.227 3.604 -9.219 1 52.75 128 VAL A N 1
ATOM 989 C CA . VAL A 1 128 ? -15.414 3.934 -8.43 1 52.75 128 VAL A CA 1
ATOM 990 C C . VAL A 1 128 ? -15 4.602 -7.125 1 52.75 128 VAL A C 1
ATOM 992 O O . VAL A 1 128 ? -15.828 5.18 -6.422 1 52.75 128 VAL A O 1
ATOM 995 N N . GLY A 1 129 ? -13.75 4.746 -6.84 1 56.06 129 GLY A N 1
ATOM 996 C CA . GLY A 1 129 ? -13.477 5.23 -5.496 1 56.06 129 GLY A CA 1
ATOM 997 C C . GLY A 1 129 ? -13.32 6.738 -5.426 1 56.06 129 GLY A C 1
ATOM 998 O O . GLY A 1 129 ? -12.992 7.379 -6.426 1 56.06 129 GLY A O 1
ATOM 999 N N . GLY A 1 130 ? -14.031 7.391 -4.473 1 60.72 130 GLY A N 1
ATOM 1000 C CA . GLY A 1 130 ? -13.898 8.812 -4.195 1 60.72 130 GLY A CA 1
ATOM 1001 C C . GLY A 1 130 ? -12.523 9.188 -3.674 1 60.72 130 GLY A C 1
ATOM 1002 O O . GLY A 1 130 ? -11.852 8.375 -3.039 1 60.72 130 GLY A O 1
ATOM 1003 N N . GLN A 1 131 ? -11.883 10.156 -4.406 1 69.38 131 GLN A N 1
ATOM 1004 C CA . GLN A 1 131 ? -10.625 10.734 -3.947 1 69.38 131 GLN A CA 1
ATOM 1005 C C . GLN A 1 131 ? -10.812 12.164 -3.467 1 69.38 131 GLN A C 1
ATOM 1007 O O . GLN A 1 131 ? -11.391 12.992 -4.176 1 69.38 131 GLN A O 1
ATOM 1012 N N . SER A 1 132 ? -10.508 12.398 -2.16 1 72 132 SER A N 1
ATOM 1013 C CA . SER A 1 132 ? -10.617 13.75 -1.628 1 72 132 SER A CA 1
ATOM 1014 C C . SER A 1 132 ? -9.25 14.43 -1.562 1 72 132 SER A C 1
ATOM 1016 O O . SER A 1 132 ? -9.164 15.656 -1.526 1 72 132 SER A O 1
ATOM 1018 N N . VAL A 1 133 ? -8.234 13.703 -1.516 1 80 133 VAL A N 1
ATOM 1019 C CA . VAL A 1 133 ? -6.871 14.211 -1.496 1 80 133 VAL A CA 1
ATOM 1020 C C . VAL A 1 133 ? -6.137 13.773 -2.762 1 80 133 VAL A C 1
ATOM 1022 O O . VAL A 1 133 ? -6.043 12.578 -3.049 1 80 133 VAL A O 1
ATOM 1025 N N . TYR A 1 134 ? -5.684 14.711 -3.551 1 84 134 TYR A N 1
ATOM 1026 C CA . TYR A 1 134 ? -5.062 14.422 -4.84 1 84 134 TYR A CA 1
ATOM 1027 C C . TYR A 1 134 ? -3.547 14.555 -4.754 1 84 134 TYR A C 1
ATOM 1029 O O . TYR A 1 134 ? -2.945 15.359 -5.469 1 84 134 TYR A O 1
ATOM 1037 N N . HIS A 1 135 ? -2.955 13.898 -3.916 1 89.94 135 HIS A N 1
ATOM 1038 C CA . HIS A 1 135 ? -1.531 13.703 -3.67 1 89.94 135 HIS A CA 1
ATOM 1039 C C . HIS A 1 135 ? -1.251 12.305 -3.137 1 89.94 135 HIS A C 1
ATOM 1041 O O . HIS A 1 135 ? -1.732 11.938 -2.064 1 89.94 135 HIS A O 1
ATOM 1047 N N . VAL A 1 136 ? -0.525 11.531 -3.912 1 91.56 136 VAL A N 1
ATOM 1048 C CA . VAL A 1 136 ? -0.225 10.164 -3.5 1 91.56 136 VAL A CA 1
ATOM 1049 C C . VAL A 1 136 ? 0.363 10.164 -2.092 1 91.56 136 VAL A C 1
ATOM 1051 O O . VAL A 1 136 ? 1.201 11.008 -1.763 1 91.56 136 VAL A O 1
ATOM 1054 N N . HIS A 1 137 ? -0.145 9.25 -1.206 1 92.12 137 HIS A N 1
ATOM 1055 C CA . HIS A 1 137 ? 0.38 9.133 0.15 1 92.12 137 HIS A CA 1
ATOM 1056 C C . HIS A 1 137 ? 0.16 7.73 0.708 1 92.12 137 HIS A C 1
ATOM 1058 O O . HIS A 1 137 ? -0.749 7.02 0.272 1 92.12 137 HIS A O 1
ATOM 1064 N N . LEU A 1 138 ? 0.994 7.324 1.53 1 92.5 138 LEU A N 1
ATOM 1065 C CA . LEU A 1 138 ? 0.914 6.066 2.26 1 92.5 138 LEU A CA 1
ATOM 1066 C C . LEU A 1 138 ? 0.418 6.293 3.684 1 92.5 138 LEU A C 1
ATOM 1068 O O . LEU A 1 138 ? 0.95 7.141 4.402 1 92.5 138 LEU A O 1
ATOM 1072 N N . HIS A 1 139 ? -0.7 5.605 4.09 1 90.88 139 HIS A N 1
ATOM 1073 C CA . HIS A 1 139 ? -1.146 5.566 5.48 1 90.88 139 HIS A CA 1
ATOM 1074 C C . HIS A 1 139 ? -0.517 4.39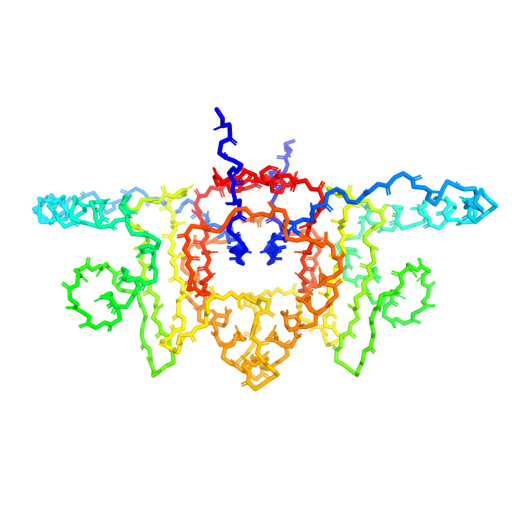5 6.227 1 90.88 139 HIS A C 1
ATOM 1076 O O . HIS A 1 139 ? -0.639 3.244 5.801 1 90.88 139 HIS A O 1
ATOM 1082 N N . VAL A 1 140 ? 0.127 4.691 7.246 1 89.94 140 VAL A N 1
ATOM 1083 C CA . VAL A 1 140 ? 0.609 3.656 8.156 1 89.94 140 VAL A CA 1
ATOM 1084 C C . VAL A 1 140 ? -0.181 3.703 9.461 1 89.94 140 VAL A C 1
ATOM 1086 O O . VAL A 1 140 ? -0.162 4.715 10.164 1 89.94 140 VAL A O 1
ATOM 1089 N N . LEU A 1 141 ? -0.932 2.672 9.758 1 87.38 141 LEU A N 1
ATOM 1090 C CA . LEU A 1 141 ? -1.789 2.572 10.93 1 87.38 141 LEU A CA 1
ATOM 1091 C C . LEU A 1 141 ? -1.31 1.463 11.859 1 87.38 141 LEU A C 1
ATOM 1093 O O . LEU A 1 141 ? -0.932 0.383 11.398 1 87.38 141 LEU A O 1
ATOM 1097 N N . GLY A 1 142 ? -1.201 1.78 13.125 1 81.38 142 GLY A N 1
ATOM 1098 C CA . GLY A 1 142 ? -0.785 0.822 14.133 1 81.38 142 GLY A CA 1
ATOM 1099 C C . GLY A 1 142 ? -1.423 1.067 15.492 1 81.38 142 GLY A C 1
ATOM 1100 O O . GLY A 1 142 ? -2.078 2.092 15.695 1 81.38 142 GLY A O 1
ATOM 1101 N N . GLY A 1 143 ? -1.237 0.077 16.406 1 81.25 143 GLY A N 1
ATOM 1102 C CA . GLY A 1 143 ? -1.702 0.223 17.766 1 81.25 143 GLY A CA 1
ATOM 1103 C C . GLY A 1 143 ? -3.115 -0.289 17.984 1 81.25 143 GLY A C 1
ATOM 1104 O O . GLY A 1 143 ? -3.656 -0.2 19.078 1 81.25 143 GLY A O 1
ATOM 1105 N N . ARG A 1 144 ? -3.742 -0.779 16.938 1 78.38 144 ARG A N 1
ATOM 1106 C CA . ARG A 1 144 ? -5.008 -1.502 17.031 1 78.38 144 ARG A CA 1
ATOM 1107 C C . ARG A 1 144 ? -5.062 -2.631 16 1 78.38 144 ARG A C 1
ATOM 1109 O O . ARG A 1 144 ? -4.359 -2.592 14.992 1 78.38 144 ARG A O 1
ATOM 1116 N N . GLN A 1 145 ? -5.898 -3.594 16.328 1 76.56 145 GLN A N 1
ATOM 1117 C CA . GLN A 1 145 ? -6.109 -4.676 15.375 1 76.56 145 GLN A CA 1
ATOM 1118 C C . GLN A 1 145 ? -6.945 -4.207 14.188 1 76.56 145 GLN A C 1
ATOM 1120 O O . GLN A 1 145 ? -7.965 -3.535 14.367 1 76.56 145 GLN A O 1
ATOM 1125 N N . MET A 1 146 ? -6.504 -4.473 12.977 1 75.94 146 MET A N 1
ATOM 1126 C CA . MET A 1 146 ? -7.273 -4.172 11.773 1 75.94 146 MET A CA 1
ATOM 1127 C C . MET A 1 146 ? -7.996 -5.41 11.266 1 75.94 146 MET A C 1
ATOM 1129 O O . MET A 1 146 ? -7.453 -6.516 11.305 1 75.94 146 MET A O 1
ATOM 1133 N N . ASN A 1 147 ? -9.156 -5.176 10.828 1 75.56 147 ASN A N 1
ATOM 1134 C CA . ASN A 1 147 ? -9.938 -6.301 10.32 1 75.56 147 ASN A CA 1
ATOM 1135 C C . ASN A 1 147 ? -9.719 -6.5 8.82 1 75.56 147 ASN A C 1
ATOM 1137 O O . ASN A 1 147 ? -9.438 -5.543 8.102 1 75.56 147 ASN A O 1
ATOM 1141 N N . TRP A 1 148 ? -9.773 -7.719 8.406 1 78 148 TRP A N 1
ATOM 1142 C CA . TRP A 1 148 ? -9.766 -8.117 7.004 1 78 148 TRP A CA 1
ATOM 1143 C C . TRP A 1 148 ? -11.109 -8.719 6.605 1 78 148 TRP A C 1
ATOM 1145 O O . TRP A 1 148 ? -11.695 -9.508 7.355 1 78 148 TRP A O 1
ATOM 1155 N N . PRO A 1 149 ? -11.594 -8.32 5.492 1 80.5 149 PRO A N 1
ATOM 1156 C CA . PRO A 1 149 ? -11.117 -7.336 4.516 1 80.5 149 PRO A CA 1
ATOM 1157 C C . PRO A 1 149 ? -11.273 -5.895 4.996 1 80.5 149 PRO A C 1
ATOM 1159 O O . PRO A 1 149 ? -12.023 -5.637 5.941 1 80.5 149 PRO A O 1
ATOM 1162 N N . PRO A 1 150 ? -10.438 -5.102 4.352 1 75.06 150 PRO A N 1
ATOM 1163 C CA . PRO A 1 150 ? -10.57 -3.707 4.773 1 75.06 150 PRO A CA 1
ATOM 1164 C C . PRO A 1 150 ? -11.93 -3.107 4.406 1 75.06 150 PRO A C 1
ATOM 1166 O O . PRO A 1 150 ? -12.469 -3.414 3.342 1 75.06 150 PRO A O 1
ATOM 1169 N N . GLY A 1 151 ? -12.484 -2.15 5.441 1 68.25 151 GLY A N 1
ATOM 1170 C CA . GLY A 1 151 ? -13.664 -1.334 5.18 1 68.25 151 GLY A CA 1
ATOM 1171 C C . GLY A 1 151 ? -14.797 -2.113 4.547 1 68.25 151 GLY A C 1
ATOM 1172 O O . GLY A 1 151 ? -14.602 -3.227 4.055 1 68.25 151 GLY A O 1
ATOM 1173 N N . MET B 1 1 ? -27 13.477 -1.004 1 15.3 1 MET B N 1
ATOM 1174 C CA . MET B 1 1 ? -26.641 12.25 -1.717 1 15.3 1 MET B CA 1
ATOM 1175 C C . MET B 1 1 ? -25.172 11.883 -1.454 1 15.3 1 MET B C 1
ATOM 1177 O O . MET B 1 1 ? -24.266 12.648 -1.786 1 15.3 1 MET B O 1
ATOM 1181 N N . ALA B 1 2 ? -24.938 11.32 -0.335 1 17.81 2 ALA B N 1
ATOM 1182 C CA . ALA B 1 2 ? -23.703 11.195 0.455 1 17.81 2 ALA B CA 1
ATOM 1183 C C . ALA B 1 2 ? -22.641 10.406 -0.302 1 17.81 2 ALA B C 1
ATOM 1185 O O . ALA B 1 2 ? -22.953 9.375 -0.911 1 17.81 2 ALA B O 1
ATOM 1186 N N . VAL B 1 3 ? -21.906 11.156 -0.992 1 19.42 3 VAL B N 1
ATOM 1187 C CA . VAL B 1 3 ? -20.781 10.758 -1.834 1 19.42 3 VAL B CA 1
ATOM 1188 C C . VAL B 1 3 ? -19.984 9.656 -1.142 1 19.42 3 VAL B C 1
ATOM 1190 O O . VAL B 1 3 ? -19.734 9.727 0.062 1 19.42 3 VAL B O 1
ATOM 1193 N N . PRO B 1 4 ? -20.297 8.492 -1.571 1 22.33 4 PRO B N 1
ATOM 1194 C CA . PRO B 1 4 ? -19.641 7.309 -1.007 1 22.33 4 PRO B CA 1
ATOM 1195 C C . PRO B 1 4 ? -18.156 7.512 -0.761 1 22.33 4 PRO B C 1
ATOM 1197 O O . PRO B 1 4 ? -17.5 8.266 -1.486 1 22.33 4 PRO B O 1
ATOM 1200 N N . ASN B 1 5 ? -17.875 7.746 0.46 1 22.78 5 ASN B N 1
ATOM 1201 C CA . ASN B 1 5 ? -16.562 7.938 1.06 1 22.78 5 ASN B CA 1
ATOM 1202 C C . ASN B 1 5 ? -15.508 7.047 0.406 1 22.78 5 ASN B C 1
ATOM 1204 O O . ASN B 1 5 ? -15.617 5.82 0.455 1 22.78 5 ASN B O 1
ATOM 1208 N N . VAL B 1 6 ? -15.258 7.305 -0.836 1 26 6 VAL B N 1
ATOM 1209 C CA . VAL B 1 6 ? -14.195 6.801 -1.692 1 26 6 VAL B CA 1
ATOM 1210 C C . VAL B 1 6 ? -12.93 6.582 -0.866 1 26 6 VAL B C 1
ATOM 1212 O O . VAL B 1 6 ? -12.398 7.52 -0.264 1 26 6 VAL B O 1
ATOM 1215 N N . VAL B 1 7 ? -12.914 5.605 -0.171 1 28.09 7 VAL B N 1
ATOM 1216 C CA . VAL B 1 7 ? -11.695 5.262 0.557 1 28.09 7 VAL B CA 1
ATOM 1217 C C . VAL B 1 7 ? -10.484 5.41 -0.362 1 28.09 7 VAL B C 1
ATOM 1219 O O . VAL B 1 7 ? -10.531 5.016 -1.529 1 28.09 7 VAL B O 1
ATOM 1222 N N . ASN B 1 8 ? -9.727 6.488 -0.17 1 31.12 8 ASN B N 1
ATOM 1223 C CA . ASN B 1 8 ? -8.461 6.992 -0.694 1 31.12 8 ASN B CA 1
ATOM 1224 C C . ASN B 1 8 ? -7.547 5.855 -1.146 1 31.12 8 ASN B C 1
ATOM 1226 O O . ASN B 1 8 ? -7.562 4.773 -0.56 1 31.12 8 ASN B O 1
ATOM 1230 N N . GLN B 1 9 ? -7.449 5.758 -2.521 1 34.56 9 GLN B N 1
ATOM 1231 C CA . GLN B 1 9 ? -6.379 4.918 -3.043 1 34.56 9 GLN B CA 1
ATOM 1232 C C . GLN B 1 9 ? -5.16 4.949 -2.123 1 34.56 9 GLN B C 1
ATOM 1234 O O . GLN B 1 9 ? -4.191 5.664 -2.391 1 34.56 9 GLN B O 1
ATOM 1239 N N . SER B 1 10 ? -5.469 5.105 -0.807 1 36.47 10 SER B N 1
ATOM 1240 C CA . SER B 1 10 ? -4.371 5.051 0.153 1 36.47 10 SER B CA 1
ATOM 1241 C C . SER B 1 10 ? -3.766 3.652 0.217 1 36.47 10 SER B C 1
ATOM 1243 O O . SER B 1 10 ? -4.461 2.656 0.013 1 36.47 10 SER B O 1
ATOM 1245 N N . LEU B 1 11 ? -2.51 3.619 -0.167 1 40.34 11 LEU B N 1
ATOM 1246 C CA . LEU B 1 11 ? -1.761 2.42 0.197 1 40.34 11 LEU B CA 1
ATOM 1247 C C . LEU B 1 11 ? -1.733 2.234 1.71 1 40.34 11 LEU B C 1
ATOM 1249 O O . LEU B 1 11 ? -1.416 3.17 2.449 1 40.34 11 LEU B O 1
ATOM 1253 N N . LEU B 1 12 ? -2.457 1.365 2.164 1 41.62 12 LEU B N 1
ATOM 1254 C CA . LEU B 1 12 ? -2.508 1.06 3.59 1 41.62 12 LEU B CA 1
ATOM 1255 C C . LEU B 1 12 ? -1.478 -0.004 3.953 1 41.62 12 LEU B C 1
ATOM 1257 O O . LEU B 1 12 ? -1.357 -1.02 3.266 1 41.62 12 LEU B O 1
ATOM 1261 N N . MET B 1 13 ? -0.498 0.443 4.688 1 40.56 13 MET B N 1
ATOM 1262 C CA . MET B 1 13 ? 0.386 -0.525 5.328 1 40.56 13 MET B CA 1
ATOM 1263 C C . MET B 1 13 ? -0.016 -0.748 6.785 1 40.56 13 MET B C 1
ATOM 1265 O O . MET B 1 13 ? 0.021 0.182 7.59 1 40.56 13 MET B O 1
ATOM 1269 N N . GLY B 1 14 ? -0.737 -1.749 7.137 1 38.53 14 GLY B N 1
ATOM 1270 C CA . GLY B 1 14 ? -1.11 -2.09 8.5 1 38.53 14 GLY B CA 1
ATOM 1271 C C . GLY B 1 14 ? 0.014 -2.744 9.281 1 38.53 14 GLY B C 1
ATOM 1272 O O . GLY B 1 14 ? 0.661 -3.67 8.789 1 38.53 14 GLY B O 1
ATOM 1273 N N . MET B 1 15 ? 0.568 -1.947 10.312 1 32.22 15 MET B N 1
ATOM 1274 C CA . MET B 1 15 ? 1.565 -2.555 11.188 1 32.22 15 MET B CA 1
ATOM 1275 C C . MET B 1 15 ? 0.976 -2.846 12.562 1 32.22 15 MET B C 1
ATOM 1277 O O . MET B 1 15 ? 0.16 -2.074 13.07 1 32.22 15 MET B O 1
ATOM 1281 N N . LYS B 1 16 ? 1.044 -4.043 13.031 1 30.47 16 LYS B N 1
ATOM 1282 C CA . LYS B 1 16 ? 0.589 -4.422 14.367 1 30.47 16 LYS B CA 1
ATOM 1283 C C . LYS B 1 16 ? 1.501 -3.838 15.445 1 30.47 16 LYS B C 1
ATOM 1285 O O . LYS B 1 16 ? 2.707 -4.094 15.445 1 30.47 16 LYS B O 1
ATOM 1290 N N . VAL B 1 17 ? 1.117 -2.75 16.172 1 28 17 VAL B N 1
ATOM 1291 C CA . VAL B 1 17 ? 1.904 -2.232 17.297 1 28 17 VAL B CA 1
ATOM 1292 C C . VAL B 1 17 ? 1.479 -2.92 18.594 1 28 17 VAL B C 1
ATOM 1294 O O . VAL B 1 17 ? 0.284 -3.078 18.859 1 28 17 VAL B O 1
ATOM 1297 N N . ALA B 1 18 ? 2.316 -3.734 19.25 1 25.22 18 ALA B N 1
ATOM 1298 C CA . ALA B 1 18 ? 2.105 -4.188 20.625 1 25.22 18 ALA B CA 1
ATOM 1299 C C . ALA B 1 18 ? 2.031 -3.006 21.594 1 25.22 18 ALA B C 1
ATOM 1301 O O . ALA B 1 18 ? 2.691 -1.984 21.375 1 25.22 18 ALA B O 1
ATOM 1302 N N . SER B 1 19 ? 0.927 -2.988 22.422 1 26.38 19 SER B N 1
ATOM 1303 C CA . SER B 1 19 ? 0.616 -2.045 23.484 1 26.38 19 SER B CA 1
ATOM 1304 C C . SER B 1 19 ? 1.807 -1.854 24.422 1 26.38 19 SER B C 1
ATOM 1306 O O . SER B 1 19 ? 2.279 -2.811 25.047 1 26.38 19 SER B O 1
ATOM 1308 N N . ARG B 1 20 ? 2.85 -1.195 24.156 1 26.73 20 ARG B N 1
ATOM 1309 C CA . ARG B 1 20 ? 3.689 -0.891 25.312 1 26.73 20 ARG B CA 1
ATOM 1310 C C . ARG B 1 20 ? 2.916 -0.094 26.344 1 26.73 20 ARG B C 1
ATOM 1312 O O . ARG B 1 20 ? 1.933 0.574 26.031 1 26.73 20 ARG B O 1
ATOM 1319 N N . SER B 1 21 ? 3.244 -0.229 27.672 1 25.86 21 SER B N 1
ATOM 1320 C CA . SER B 1 21 ? 2.865 0.265 29 1 25.86 21 SER B CA 1
ATOM 1321 C C . SER B 1 21 ? 2.896 1.789 29.047 1 25.86 21 SER B C 1
ATOM 1323 O O . SER B 1 21 ? 3.59 2.428 28.25 1 25.86 21 SER B O 1
ATOM 1325 N N . LEU B 1 22 ? 2.037 2.52 30.016 1 29.84 22 LEU B N 1
ATOM 1326 C CA . LEU B 1 22 ? 1.438 3.756 30.5 1 29.84 22 LEU B CA 1
ATOM 1327 C C . LEU B 1 22 ? 2.514 4.746 30.938 1 29.84 22 LEU B C 1
ATOM 1329 O O . LEU B 1 22 ? 2.205 5.809 31.484 1 29.84 22 LEU B O 1
ATOM 1333 N N . LEU B 1 23 ? 3.713 4.527 31 1 28.64 23 LEU B N 1
ATOM 1334 C CA . LEU B 1 23 ? 4.324 5.445 31.969 1 28.64 23 LEU B CA 1
ATOM 1335 C C . LEU B 1 23 ? 4.332 6.871 31.422 1 28.64 23 LEU B C 1
ATOM 1337 O O . LEU B 1 23 ? 4.688 7.809 32.156 1 28.64 23 LEU B O 1
ATOM 1341 N N . SER B 1 24 ? 4.574 7.254 30.156 1 30.28 24 SER B N 1
ATOM 1342 C CA . SER B 1 24 ? 5.105 8.602 29.984 1 30.28 24 SER B CA 1
ATOM 1343 C C . SER B 1 24 ? 3.988 9.641 30.016 1 30.28 24 SER B C 1
ATOM 1345 O O . SER B 1 24 ? 3.271 9.812 29.016 1 30.28 24 SER B O 1
ATOM 1347 N N . GLN B 1 25 ? 3.047 9.773 31.062 1 28.97 25 GLN B N 1
ATOM 1348 C CA . GLN B 1 25 ? 1.905 10.641 31.328 1 28.97 25 GLN B CA 1
ATOM 1349 C C . GLN B 1 25 ? 2.309 12.109 31.281 1 28.97 25 GLN B C 1
ATOM 1351 O O . GLN B 1 25 ? 1.49 12.977 30.953 1 28.97 25 GLN B O 1
ATOM 1356 N N . ARG B 1 26 ? 3.295 12.562 32.094 1 29.78 26 ARG B N 1
ATOM 1357 C CA . ARG B 1 26 ? 3.299 13.867 32.75 1 29.78 26 ARG B CA 1
ATOM 1358 C C . ARG B 1 26 ? 3.367 15 31.75 1 29.78 26 ARG B C 1
ATOM 1360 O O . ARG B 1 26 ? 2.771 16.062 31.953 1 29.78 26 ARG B O 1
ATOM 1367 N N . ARG B 1 27 ? 4.438 15.148 30.984 1 31.5 27 ARG B N 1
ATOM 1368 C CA . ARG B 1 27 ? 4.898 16.484 30.625 1 31.5 27 ARG B CA 1
ATOM 1369 C C . ARG B 1 27 ? 3.998 17.109 29.562 1 31.5 27 ARG B C 1
ATOM 1371 O O . ARG B 1 27 ? 4.27 18.203 29.078 1 31.5 27 ARG B O 1
ATOM 1378 N N . ASN B 1 28 ? 2.971 16.328 28.844 1 32.41 28 ASN B N 1
ATOM 1379 C CA . ASN B 1 28 ? 2.607 16.844 27.516 1 32.41 28 ASN B CA 1
ATOM 1380 C C . ASN B 1 28 ? 1.521 17.906 27.609 1 32.41 28 ASN B C 1
ATOM 1382 O O . ASN B 1 28 ? 0.808 18.156 26.641 1 32.41 28 ASN B O 1
ATOM 1386 N N . ILE B 1 29 ? 1.289 18.469 28.812 1 31.17 29 ILE B N 1
ATOM 1387 C CA . ILE B 1 29 ? 0.116 19.328 28.969 1 31.17 29 ILE B CA 1
ATOM 1388 C C . ILE B 1 29 ? 0.278 20.578 28.109 1 31.17 29 ILE B C 1
ATOM 1390 O O . ILE B 1 29 ? -0.683 21.047 27.484 1 31.17 29 ILE B O 1
ATOM 1394 N N . PHE B 1 30 ? 1.324 21.375 28.281 1 31.88 30 PHE B N 1
ATOM 1395 C CA . PHE B 1 30 ? 1.432 22.734 27.766 1 31.88 30 PHE B CA 1
ATOM 1396 C C . PHE B 1 30 ? 1.366 22.75 26.25 1 31.88 30 PHE B C 1
ATOM 1398 O O . PHE B 1 30 ? 0.842 23.688 25.656 1 31.88 30 PHE B O 1
ATOM 1405 N N . LEU B 1 31 ? 1.994 21.75 25.484 1 33.47 31 LEU B N 1
ATOM 1406 C CA . LEU B 1 31 ? 2.049 21.719 24.031 1 33.47 31 LEU B CA 1
ATOM 1407 C C . LEU B 1 31 ? 0.664 21.469 23.438 1 33.47 31 LEU B C 1
ATOM 1409 O O . LEU B 1 31 ? 0.511 21.375 22.219 1 33.47 31 LEU B O 1
ATOM 1413 N N . ALA B 1 32 ? -0.279 21.344 24.25 1 41.34 32 ALA B N 1
ATOM 1414 C CA . ALA B 1 32 ? -1.625 20.984 23.797 1 41.34 32 ALA B CA 1
ATOM 1415 C C . ALA B 1 32 ? -2.332 22.203 23.188 1 41.34 32 ALA B C 1
ATOM 1417 O O . ALA B 1 32 ? -3.26 22.047 22.391 1 41.34 32 ALA B O 1
ATOM 1418 N N . ARG B 1 33 ? -2.152 23.219 23.75 1 39.28 33 ARG B N 1
ATOM 1419 C CA . ARG B 1 33 ? -2.979 24.344 23.297 1 39.28 33 ARG B CA 1
ATOM 1420 C C . ARG B 1 33 ? -2.625 24.734 21.859 1 39.28 33 ARG B C 1
ATOM 1422 O O . ARG B 1 33 ? -3.506 25.078 21.062 1 39.28 33 ARG B O 1
ATOM 1429 N N . GLU B 1 34 ? -1.38 25.031 21.5 1 47.47 34 GLU B N 1
ATOM 1430 C CA . GLU B 1 34 ? -0.958 25.375 20.156 1 47.47 34 GLU B CA 1
ATOM 1431 C C . GLU B 1 34 ? -1.264 24.25 19.172 1 47.47 34 GLU B C 1
ATOM 1433 O O . GLU B 1 34 ? -1.565 24.5 18 1 47.47 34 GLU B O 1
ATOM 1438 N N . GLU B 1 35 ? -1.212 23.078 19.688 1 50.75 35 GLU B N 1
ATOM 1439 C CA . GLU B 1 35 ? -1.541 21.938 18.844 1 50.75 35 GLU B CA 1
ATOM 1440 C C . GLU B 1 35 ? -3.021 21.938 18.469 1 50.75 35 GLU B C 1
ATOM 1442 O O . GLU B 1 35 ? -3.381 21.625 17.328 1 50.75 35 GLU B O 1
ATOM 1447 N N . ALA B 1 36 ? -3.748 22.484 19.453 1 51.44 36 ALA B N 1
ATOM 1448 C CA . ALA B 1 36 ? -5.184 22.547 19.188 1 51.44 36 ALA B CA 1
ATOM 1449 C C . ALA B 1 36 ? -5.5 23.594 18.125 1 51.44 36 ALA B C 1
ATOM 1451 O O . ALA B 1 36 ? -6.359 23.375 17.266 1 51.44 36 ALA B O 1
ATOM 1452 N N . ALA B 1 37 ? -4.969 24.719 18.297 1 50.28 37 ALA B N 1
ATOM 1453 C CA . ALA B 1 37 ? -5.242 25.766 17.312 1 50.28 37 ALA B CA 1
ATOM 1454 C C . ALA B 1 37 ? -4.77 25.359 15.922 1 50.28 37 ALA B C 1
ATOM 1456 O O . ALA B 1 37 ? -5.441 25.641 14.922 1 50.28 37 ALA B O 1
ATOM 1457 N N . ARG B 1 38 ? -3.613 24.703 15.797 1 53.53 38 ARG B N 1
ATOM 1458 C CA . ARG B 1 38 ? -3.043 24.25 14.531 1 53.53 38 ARG B CA 1
ATOM 1459 C C . ARG B 1 38 ? -3.859 23.094 13.953 1 53.53 38 ARG B C 1
ATOM 1461 O O . ARG B 1 38 ? -4.066 23.031 12.742 1 53.53 38 ARG B O 1
ATOM 1468 N N . ALA B 1 39 ? -4.367 22.344 14.844 1 56.28 39 ALA B N 1
ATOM 1469 C CA . ALA B 1 39 ? -5.281 21.297 14.398 1 56.28 39 ALA B CA 1
ATOM 1470 C C . ALA B 1 39 ? -6.551 21.891 13.797 1 56.28 39 ALA B C 1
ATOM 1472 O O . ALA B 1 39 ? -7.078 21.375 12.812 1 56.28 39 ALA B O 1
ATOM 1473 N N . ASP B 1 40 ? -6.973 22.891 14.328 1 55.47 40 ASP B N 1
ATOM 1474 C CA . ASP B 1 40 ? -8.164 23.562 13.82 1 55.47 40 ASP B CA 1
ATOM 1475 C C . ASP B 1 40 ? -7.926 24.109 12.422 1 55.47 40 ASP B C 1
ATOM 1477 O O . ASP B 1 40 ? -8.812 24.062 11.562 1 55.47 40 ASP B O 1
ATOM 1481 N N . GLU B 1 41 ? -6.863 24.688 12.258 1 52.41 41 GLU B N 1
ATOM 1482 C CA . GLU B 1 41 ? -6.531 25.234 10.953 1 52.41 41 GLU B CA 1
ATOM 1483 C C . GLU B 1 41 ? -6.402 24.125 9.906 1 52.41 41 GLU B C 1
ATOM 1485 O O . GLU B 1 41 ? -6.844 24.297 8.766 1 52.41 41 GLU B O 1
ATOM 1490 N N . ILE B 1 42 ? -5.828 23.062 10.281 1 56.41 42 ILE B N 1
ATOM 1491 C CA . ILE B 1 42 ? -5.68 21.922 9.375 1 56.41 42 ILE B CA 1
ATOM 1492 C C . ILE B 1 42 ? -7.055 21.359 9.023 1 56.41 42 ILE B C 1
ATOM 1494 O O . ILE B 1 42 ? -7.324 21.062 7.855 1 56.41 42 ILE B O 1
ATOM 1498 N N . ALA B 1 43 ? -7.797 21.312 10.102 1 56 43 ALA B N 1
ATOM 1499 C CA . ALA B 1 43 ? -9.156 20.844 9.859 1 56 43 ALA B CA 1
ATOM 1500 C C . ALA B 1 43 ? -9.906 21.781 8.914 1 56 43 ALA B C 1
ATOM 1502 O O . ALA B 1 43 ? -10.641 21.328 8.031 1 56 43 ALA B O 1
ATOM 1503 N N . LYS B 1 44 ? -9.781 22.938 9.148 1 52.69 44 LYS B N 1
ATOM 1504 C CA . LYS B 1 44 ? -10.43 23.938 8.297 1 52.69 44 LYS B CA 1
ATOM 1505 C C . LYS B 1 44 ? -9.883 23.875 6.871 1 52.69 44 LYS B C 1
ATOM 1507 O O . LYS B 1 44 ? -10.633 24.047 5.906 1 52.69 44 LYS B O 1
ATOM 1512 N N . ALA B 1 45 ? -8.648 23.766 6.777 1 51.69 45 ALA B N 1
ATOM 1513 C CA . ALA B 1 45 ? -8.031 23.672 5.457 1 51.69 45 ALA B CA 1
ATOM 1514 C C . ALA B 1 45 ? -8.445 22.375 4.746 1 51.69 45 ALA B C 1
ATOM 1516 O O . ALA B 1 45 ? -8.555 22.344 3.52 1 51.69 45 ALA B O 1
ATOM 1517 N N . GLN B 1 46 ? -8.664 21.266 5.434 1 50.78 46 GLN B N 1
ATOM 1518 C CA . GLN B 1 46 ? -9.047 19.984 4.84 1 50.78 46 GLN B CA 1
ATOM 1519 C C . GLN B 1 46 ? -10.477 20.031 4.316 1 50.78 46 GLN B C 1
ATOM 1521 O O . GLN B 1 46 ? -10.805 19.359 3.34 1 50.78 46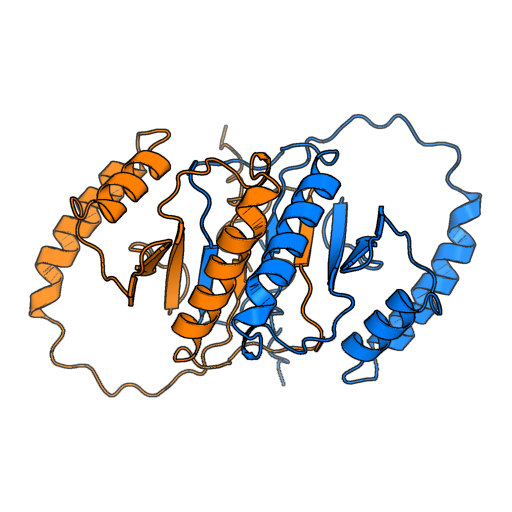 GLN B O 1
ATOM 1526 N N . ALA B 1 47 ? -11.43 20.75 4.922 1 44.62 47 ALA B N 1
ATOM 1527 C CA . ALA B 1 47 ? -12.859 20.75 4.598 1 44.62 47 ALA B CA 1
ATOM 1528 C C . ALA B 1 47 ? -13.109 21.328 3.215 1 44.62 47 ALA B C 1
ATOM 1530 O O . ALA B 1 47 ? -14.102 21 2.562 1 44.62 47 ALA B O 1
ATOM 1531 N N . THR B 1 48 ? -12.68 22.375 2.75 1 40.28 48 THR B N 1
ATOM 1532 C CA . THR B 1 48 ? -13.219 23.062 1.582 1 40.28 48 THR B CA 1
ATOM 1533 C C . T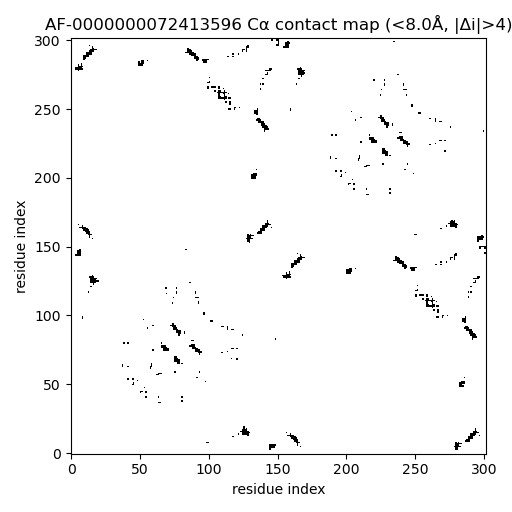HR B 1 48 ? -12.484 22.625 0.314 1 40.28 48 THR B C 1
ATOM 1535 O O . THR B 1 48 ? -13.008 22.766 -0.791 1 40.28 48 THR B O 1
ATOM 1538 N N . TRP B 1 49 ? -11.211 22.625 0.024 1 42.22 49 TRP B N 1
ATOM 1539 C CA . TRP B 1 49 ? -10.578 22.625 -1.291 1 42.22 49 TRP B CA 1
ATOM 1540 C C . TRP B 1 49 ? -10.445 21.203 -1.829 1 42.22 49 TRP B C 1
ATOM 1542 O O . TRP B 1 49 ? -10.336 20.25 -1.056 1 42.22 49 TRP B O 1
ATOM 1552 N N . PRO B 1 50 ? -10.859 20.844 -3.029 1 49.88 50 PRO B N 1
ATOM 1553 C CA . PRO B 1 50 ? -10.086 19.766 -3.641 1 49.88 50 PRO B CA 1
ATOM 1554 C C . PRO B 1 50 ? -8.672 19.656 -3.068 1 49.88 50 PRO B C 1
ATOM 1556 O O . PRO B 1 50 ? -7.699 19.969 -3.758 1 49.88 50 PRO B O 1
ATOM 1559 N N . GLY B 1 51 ? -8.352 20.188 -1.773 1 54.91 51 GLY B N 1
ATOM 1560 C CA . GLY B 1 51 ? -7.527 20.828 -0.762 1 54.91 51 GLY B CA 1
ATOM 1561 C C . GLY B 1 51 ? -6.461 19.906 -0.193 1 54.91 51 GLY B C 1
ATOM 1562 O O . GLY B 1 51 ? -5.434 20.375 0.302 1 54.91 51 GLY B O 1
ATOM 1563 N N . GLY B 1 52 ? -6.641 18.688 -0.379 1 61.31 52 GLY B N 1
ATOM 1564 C CA . GLY B 1 52 ? -5.605 17.844 0.211 1 61.31 52 GLY B CA 1
ATOM 1565 C C . GLY B 1 52 ? -4.23 18.094 -0.386 1 61.31 52 GLY B C 1
ATOM 1566 O O . GLY B 1 52 ? -3.236 18.156 0.338 1 61.31 52 GLY B O 1
ATOM 1567 N N . ASP B 1 53 ? -4.242 18.344 -1.723 1 72.81 53 ASP B N 1
ATOM 1568 C CA . ASP B 1 53 ? -2.971 18.656 -2.369 1 72.81 53 ASP B CA 1
ATOM 1569 C C . ASP B 1 53 ? -2.389 19.953 -1.825 1 72.81 53 ASP B C 1
ATOM 1571 O O . ASP B 1 53 ? -1.192 20.031 -1.537 1 72.81 53 ASP B O 1
ATOM 1575 N N . ARG B 1 54 ? -3.273 20.844 -1.578 1 82.31 54 ARG B N 1
ATOM 1576 C CA . ARG B 1 54 ? -2.793 22.125 -1.075 1 82.31 54 ARG B CA 1
ATOM 1577 C C . ARG B 1 54 ? -2.23 21.984 0.335 1 82.31 54 ARG B C 1
ATOM 1579 O O . ARG B 1 54 ? -1.185 22.562 0.651 1 82.31 54 ARG B O 1
ATOM 1586 N N . ILE B 1 55 ? -2.895 21.172 1.048 1 87.19 55 ILE B N 1
ATOM 1587 C CA . ILE B 1 55 ? -2.469 21.031 2.436 1 87.19 55 ILE B CA 1
ATOM 1588 C C . ILE B 1 55 ? -1.119 20.328 2.49 1 87.19 55 ILE B C 1
ATOM 1590 O O . ILE B 1 55 ? -0.229 20.719 3.242 1 87.19 55 ILE B O 1
ATOM 1594 N N . PHE B 1 56 ? -0.957 19.281 1.694 1 92.38 56 PHE B N 1
ATOM 1595 C CA . PHE B 1 56 ? 0.304 18.547 1.693 1 92.38 56 PHE B CA 1
ATOM 1596 C C . PHE B 1 56 ? 1.441 19.422 1.187 1 92.38 56 PHE B C 1
ATOM 1598 O O . PHE B 1 56 ? 2.568 19.328 1.678 1 92.38 56 PHE B O 1
ATOM 1605 N N . ARG B 1 57 ? 1.088 20.266 0.255 1 93.44 57 ARG B N 1
ATOM 1606 C CA . ARG B 1 57 ? 2.098 21.203 -0.217 1 93.44 57 ARG B CA 1
ATOM 1607 C C . ARG B 1 57 ? 2.521 22.156 0.896 1 93.44 57 ARG B C 1
ATOM 1609 O O . ARG B 1 57 ? 3.711 22.438 1.056 1 93.44 57 ARG B O 1
ATOM 1616 N N . LYS B 1 58 ? 1.559 22.672 1.633 1 94.38 58 LYS B N 1
ATOM 1617 C CA . LYS B 1 58 ? 1.849 23.578 2.746 1 94.38 58 LYS B CA 1
ATOM 1618 C C . LYS B 1 58 ? 2.689 22.875 3.811 1 94.38 58 LYS B C 1
ATOM 1620 O O . LYS B 1 58 ? 3.566 23.484 4.418 1 94.38 58 LYS B O 1
ATOM 1625 N N . ILE B 1 59 ? 2.381 21.594 4.031 1 94.69 59 ILE B N 1
ATOM 1626 C CA . ILE B 1 59 ? 3.145 20.812 5 1 94.69 59 ILE B CA 1
ATOM 1627 C C . ILE B 1 59 ? 4.574 20.625 4.504 1 94.69 59 ILE B C 1
ATOM 1629 O O . ILE B 1 59 ? 5.531 20.828 5.258 1 94.69 59 ILE B O 1
ATOM 1633 N N . ILE B 1 60 ? 4.738 20.328 3.209 1 95.94 60 ILE B N 1
ATOM 1634 C CA . ILE B 1 60 ? 6.055 20.125 2.613 1 95.94 60 ILE B CA 1
ATOM 1635 C C . ILE B 1 60 ? 6.883 21.391 2.723 1 95.94 60 ILE B C 1
ATOM 1637 O O . ILE B 1 60 ? 8.086 21.344 2.996 1 95.94 60 ILE B O 1
ATOM 1641 N N . HIS B 1 61 ? 6.262 22.5 2.633 1 95.44 61 HIS B N 1
ATOM 1642 C CA . HIS B 1 61 ? 6.953 23.781 2.652 1 95.44 61 HIS B CA 1
ATOM 1643 C C . HIS B 1 61 ? 7.02 24.359 4.066 1 95.44 61 HIS B C 1
ATOM 1645 O O . HIS B 1 61 ? 7.43 25.5 4.258 1 95.44 61 HIS B O 1
ATOM 1651 N N . LYS B 1 62 ? 6.578 23.688 5.023 1 95.44 62 LYS B N 1
ATOM 1652 C CA . LYS B 1 62 ? 6.664 24.016 6.445 1 95.44 62 LYS B CA 1
ATOM 1653 C C . LYS B 1 62 ? 5.852 25.266 6.762 1 95.44 62 LYS B C 1
ATOM 1655 O O . LYS B 1 62 ? 6.242 26.062 7.613 1 95.44 62 LYS B O 1
ATOM 1660 N N . GLU B 1 63 ? 4.734 25.422 6.012 1 93.69 63 GLU B N 1
ATOM 1661 C CA . GLU B 1 63 ? 3.826 26.547 6.25 1 93.69 63 GLU B CA 1
ATOM 1662 C C . GLU B 1 63 ? 2.799 26.203 7.324 1 93.69 63 GLU B C 1
ATOM 1664 O O . GLU B 1 63 ? 2.166 27.094 7.895 1 93.69 63 GLU B O 1
ATOM 1669 N N . ILE B 1 64 ? 2.531 24.938 7.48 1 90.31 64 ILE B N 1
ATOM 1670 C CA . ILE B 1 64 ? 1.646 24.438 8.523 1 90.31 64 ILE B CA 1
ATOM 1671 C C . ILE B 1 64 ? 2.41 23.469 9.43 1 90.31 64 ILE B C 1
ATOM 1673 O O . ILE B 1 64 ? 3.139 22.609 8.945 1 90.31 64 ILE B O 1
ATOM 1677 N N . PRO B 1 65 ? 2.223 23.656 10.734 1 92.75 65 PRO B N 1
ATOM 1678 C CA . PRO B 1 65 ? 2.963 22.781 11.641 1 92.75 65 PRO B CA 1
ATOM 1679 C C . PRO B 1 65 ? 2.371 21.375 11.711 1 92.75 65 PRO B C 1
ATOM 1681 O O . PRO B 1 65 ? 1.152 21.219 11.828 1 92.75 65 PRO B O 1
ATOM 1684 N N . VAL B 1 66 ? 3.176 20.3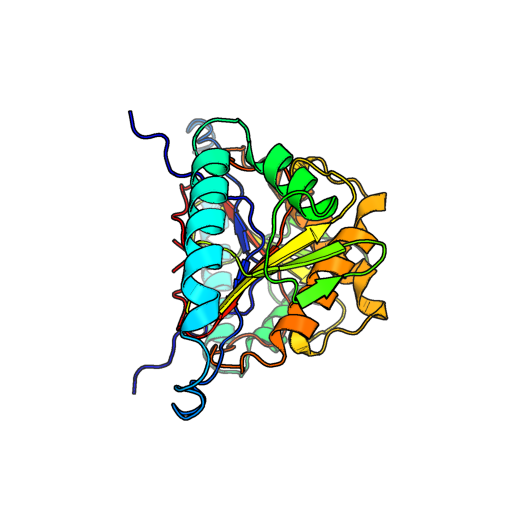91 11.641 1 92.75 66 VAL B N 1
ATOM 1685 C CA . VAL B 1 66 ? 2.846 18.984 11.891 1 92.75 66 VAL B CA 1
ATOM 1686 C C . VAL B 1 66 ? 3.988 18.312 12.641 1 92.75 66 VAL B C 1
ATOM 1688 O O . VAL B 1 66 ? 5.102 18.844 12.703 1 92.75 66 VAL B O 1
ATOM 1691 N N . LYS B 1 67 ? 3.646 17.234 13.328 1 96.12 67 LYS B N 1
ATOM 1692 C CA . LYS B 1 67 ? 4.699 16.438 13.961 1 96.12 67 LYS B CA 1
ATOM 1693 C C . LYS B 1 67 ? 5.41 15.562 12.938 1 96.12 67 LYS B C 1
ATOM 1695 O O . LYS B 1 67 ? 4.918 14.492 12.578 1 96.12 67 LYS B O 1
ATOM 1700 N N . ILE B 1 68 ? 6.582 15.969 12.555 1 96.88 68 ILE B N 1
ATOM 1701 C CA . ILE B 1 68 ? 7.367 15.281 11.531 1 96.88 68 ILE B CA 1
ATOM 1702 C C . ILE B 1 68 ? 8.148 14.133 12.164 1 96.88 68 ILE B C 1
ATOM 1704 O O . ILE B 1 68 ? 8.742 14.289 13.234 1 96.88 68 ILE B O 1
ATOM 1708 N N . ILE B 1 69 ? 8.156 13 11.57 1 95.12 69 ILE B N 1
ATOM 1709 C CA . ILE B 1 69 ? 8.852 11.797 12.008 1 95.12 69 ILE B CA 1
ATOM 1710 C C . ILE B 1 69 ? 10.156 11.641 11.227 1 95.12 69 ILE B C 1
ATOM 1712 O O . ILE B 1 69 ? 11.172 11.227 11.789 1 95.12 69 ILE B O 1
ATOM 1716 N N . PHE B 1 70 ? 10.039 11.875 9.984 1 96.62 70 PHE B N 1
ATOM 1717 C CA . PHE B 1 70 ? 11.148 11.641 9.078 1 96.62 70 PHE B CA 1
ATOM 1718 C C . PHE B 1 70 ? 11.062 12.562 7.867 1 96.62 70 PHE B C 1
ATOM 1720 O O . PHE B 1 70 ? 9.969 12.852 7.379 1 96.62 70 PHE B O 1
ATOM 1727 N N . GLU B 1 71 ? 12.188 13 7.379 1 98.5 71 GLU B N 1
ATOM 1728 C CA . GLU B 1 71 ? 12.258 13.766 6.137 1 98.5 71 GLU B CA 1
ATOM 1729 C C . GLU B 1 71 ? 13.57 13.516 5.402 1 98.5 71 GLU B C 1
ATOM 1731 O O . GLU B 1 71 ? 14.633 13.453 6.023 1 98.5 71 GLU B O 1
ATOM 1736 N N . ASP B 1 72 ? 13.531 13.344 4.125 1 98.31 72 ASP B N 1
ATOM 1737 C CA . ASP B 1 72 ? 14.695 13.383 3.252 1 98.31 72 ASP B CA 1
ATOM 1738 C C . ASP B 1 72 ? 14.391 14.148 1.963 1 98.31 72 ASP B C 1
ATOM 1740 O O . ASP B 1 72 ? 13.43 14.914 1.902 1 98.31 72 ASP B O 1
ATOM 1744 N N . ASP B 1 73 ? 15.203 14.031 0.921 1 98.19 73 ASP B N 1
ATOM 1745 C CA . ASP B 1 73 ? 15.055 14.82 -0.294 1 98.19 73 ASP B CA 1
ATOM 1746 C C . ASP B 1 73 ? 13.828 14.383 -1.089 1 98.19 73 ASP B C 1
ATOM 1748 O O . ASP B 1 73 ? 13.305 15.141 -1.913 1 98.19 73 ASP B O 1
ATOM 1752 N N . GLN B 1 74 ? 13.305 13.203 -0.795 1 98.44 74 GLN B N 1
ATOM 1753 C CA . GLN B 1 74 ? 12.281 12.641 -1.666 1 98.44 74 GLN B CA 1
ATOM 1754 C C . GLN B 1 74 ? 10.914 12.648 -0.981 1 98.44 74 GLN B C 1
ATOM 1756 O O . GLN B 1 74 ? 9.875 12.695 -1.648 1 98.44 74 GLN B O 1
ATOM 1761 N N . CYS B 1 75 ? 10.906 12.5 0.36 1 98.06 75 CYS B N 1
ATOM 1762 C CA . CYS B 1 75 ? 9.602 12.32 0.985 1 98.06 75 CYS B CA 1
ATOM 1763 C C . CYS B 1 75 ? 9.594 12.883 2.402 1 98.06 75 CYS B C 1
ATOM 1765 O O . CYS B 1 75 ? 10.633 13.312 2.91 1 98.06 75 CYS B O 1
ATOM 1767 N N . LEU B 1 76 ? 8.422 13.07 2.934 1 98.06 76 LEU B N 1
ATOM 1768 C CA . LEU B 1 76 ? 8.141 13.531 4.289 1 98.06 76 LEU B CA 1
ATOM 1769 C C . LEU B 1 76 ? 7.172 12.586 4.992 1 98.06 76 LEU B C 1
ATOM 1771 O O . LEU B 1 76 ? 6.188 12.141 4.398 1 98.06 76 LEU B O 1
ATOM 1775 N N . ALA B 1 77 ? 7.512 12.148 6.227 1 96.94 77 ALA B N 1
ATOM 1776 C CA . ALA B 1 77 ? 6.609 11.383 7.082 1 96.94 77 ALA B CA 1
ATOM 1777 C C . ALA B 1 77 ? 6.18 12.203 8.297 1 96.94 77 ALA B C 1
ATOM 1779 O O . ALA B 1 77 ? 7.012 12.828 8.961 1 96.94 77 ALA B O 1
ATOM 1780 N N . PHE B 1 78 ? 4.863 12.195 8.555 1 96.38 78 PHE B N 1
ATOM 1781 C CA . PHE B 1 78 ? 4.332 13 9.648 1 96.38 78 PHE B CA 1
ATOM 1782 C C . PHE B 1 78 ? 3.061 12.375 10.219 1 96.38 78 PHE B C 1
ATOM 1784 O O . PHE B 1 78 ? 2.346 11.664 9.508 1 96.38 78 PHE B O 1
ATOM 1791 N N . TYR B 1 79 ? 2.824 12.633 11.461 1 94.88 79 TYR B N 1
ATOM 1792 C CA . TYR B 1 79 ? 1.632 12.086 12.094 1 94.88 79 TYR B CA 1
ATOM 1793 C C . TYR B 1 79 ? 0.374 12.773 11.578 1 94.88 79 TYR B C 1
ATOM 1795 O O . TYR B 1 79 ? 0.351 13.992 11.406 1 94.88 79 TYR B O 1
ATOM 1803 N N . ASP B 1 80 ? -0.604 11.945 11.305 1 91.44 80 ASP B N 1
ATOM 1804 C CA . ASP B 1 80 ? -1.895 12.508 10.914 1 91.44 80 ASP B CA 1
ATOM 1805 C C . ASP B 1 80 ? -2.537 13.266 12.07 1 91.44 80 ASP B C 1
ATOM 1807 O O . ASP B 1 80 ? -2.504 12.812 13.219 1 91.44 80 ASP B O 1
ATOM 1811 N N . ILE B 1 81 ? -3.105 14.352 11.789 1 89.94 81 ILE B N 1
ATOM 1812 C CA . ILE B 1 81 ? -3.686 15.195 12.828 1 89.94 81 ILE B CA 1
ATOM 1813 C C . ILE B 1 81 ? -5.031 14.617 13.273 1 89.94 81 ILE B C 1
ATOM 1815 O O . ILE B 1 81 ? -5.555 14.992 14.32 1 89.94 81 ILE B O 1
ATOM 1819 N N . SER B 1 82 ? -5.672 13.812 12.516 1 89.25 82 SER B N 1
ATOM 1820 C CA . SER B 1 82 ? -6.906 13.102 12.828 1 89.25 82 SER B CA 1
ATOM 1821 C C . SER B 1 82 ? -6.699 11.594 12.789 1 89.25 82 SER B C 1
ATOM 1823 O O . SER B 1 82 ? -7.195 10.922 11.883 1 89.25 82 SER B O 1
ATOM 1825 N N . PRO B 1 83 ? -6.012 11.102 13.742 1 91.19 83 PRO B N 1
ATOM 1826 C CA . PRO B 1 83 ? -5.59 9.703 13.695 1 91.19 83 PRO B CA 1
ATOM 1827 C C . PRO B 1 83 ? -6.77 8.734 13.695 1 91.19 83 PRO B C 1
ATOM 1829 O O . PRO B 1 83 ? -7.754 8.953 14.414 1 91.19 83 PRO B O 1
ATOM 1832 N N . GLN B 1 84 ? -6.727 7.742 12.836 1 85.94 84 GLN B N 1
ATOM 1833 C CA . GLN B 1 84 ? -7.73 6.688 12.719 1 85.94 84 GLN B CA 1
ATOM 1834 C C . GLN B 1 84 ? -7.293 5.422 13.445 1 85.94 84 GLN B C 1
ATOM 1836 O O . GLN B 1 84 ? -7.945 4.383 13.352 1 85.94 84 GLN B O 1
ATOM 1841 N N . ALA B 1 85 ? -6.168 5.398 14.133 1 85 85 ALA B N 1
ATOM 1842 C CA . ALA B 1 85 ? -5.566 4.371 14.984 1 85 85 ALA B CA 1
ATOM 1843 C C . ALA B 1 85 ? -4.629 4.992 16.016 1 85 85 ALA B C 1
ATOM 1845 O O . ALA B 1 85 ? -4.258 6.164 15.898 1 85 85 ALA B O 1
ATOM 1846 N N . PRO B 1 86 ? -4.336 4.297 17.094 1 88.5 86 PRO B N 1
ATOM 1847 C CA . PRO B 1 86 ? -3.43 4.863 18.094 1 88.5 86 PRO B CA 1
ATOM 1848 C C . PRO B 1 86 ? -2.15 5.43 17.484 1 88.5 86 PRO B C 1
ATOM 1850 O O . PRO B 1 86 ? -1.652 6.465 17.938 1 88.5 86 PRO B O 1
ATOM 1853 N N . SER B 1 87 ? -1.644 4.797 16.531 1 88.31 87 SER B N 1
ATOM 1854 C CA . SER B 1 87 ? -0.571 5.328 15.703 1 88.31 87 SER B CA 1
ATOM 1855 C C . SER B 1 87 ? -1.007 5.445 14.25 1 88.31 87 SER B C 1
ATOM 1857 O O . SER B 1 87 ? -1.487 4.477 13.656 1 88.31 87 SER B O 1
ATOM 1859 N N . HIS B 1 88 ? -1.028 6.512 13.711 1 90.75 88 HIS B N 1
ATOM 1860 C CA . HIS B 1 88 ? -1.412 6.793 12.336 1 90.75 88 HIS B CA 1
ATOM 1861 C C . HIS B 1 88 ? -0.555 7.906 11.742 1 90.75 88 HIS B C 1
ATOM 1863 O O . HIS B 1 88 ? -0.651 9.062 12.164 1 90.75 88 HIS B O 1
ATOM 1869 N N . PHE B 1 89 ? 0.288 7.621 10.852 1 92.12 89 PHE B N 1
ATOM 1870 C CA . PHE B 1 89 ? 1.085 8.641 10.18 1 92.12 89 PHE B CA 1
ATOM 1871 C C . PHE B 1 89 ? 1.058 8.445 8.672 1 92.12 89 PHE B C 1
ATOM 1873 O O . PHE B 1 89 ? 0.639 7.391 8.18 1 92.1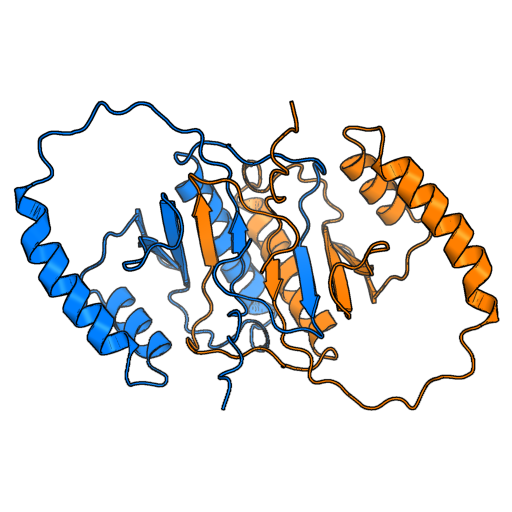2 89 PHE B O 1
ATOM 1880 N N . LEU B 1 90 ? 1.389 9.484 7.961 1 93.31 90 LEU B N 1
ATOM 1881 C CA . LEU B 1 90 ? 1.434 9.492 6.5 1 93.31 90 LEU B CA 1
ATOM 1882 C C . LEU B 1 90 ? 2.869 9.602 6 1 93.31 90 LEU B C 1
ATOM 1884 O O . LEU B 1 90 ? 3.709 10.234 6.648 1 93.31 90 LEU B O 1
ATOM 1888 N N . VAL B 1 91 ? 3.191 8.953 4.941 1 94.62 91 VAL B N 1
ATOM 1889 C CA . VAL B 1 91 ? 4.395 9.195 4.152 1 94.62 91 VAL B CA 1
ATOM 1890 C C . VAL B 1 91 ? 4.012 9.742 2.781 1 94.62 91 VAL B C 1
ATOM 1892 O O . VAL B 1 91 ? 3.24 9.125 2.049 1 94.62 91 VAL B O 1
ATOM 1895 N N . ILE B 1 92 ? 4.523 10.969 2.453 1 95.69 92 ILE B N 1
ATOM 1896 C CA . ILE B 1 92 ? 4.148 11.602 1.193 1 95.69 92 ILE B CA 1
ATOM 1897 C C . ILE B 1 92 ? 5.406 11.93 0.388 1 95.69 92 ILE B C 1
ATOM 1899 O O . ILE B 1 92 ? 6.441 12.281 0.957 1 95.69 92 ILE B O 1
ATOM 1903 N N . PRO B 1 93 ? 5.348 11.68 -0.92 1 97.31 93 PRO B N 1
ATOM 1904 C CA . PRO B 1 93 ? 6.441 12.172 -1.76 1 97.31 93 PRO B CA 1
ATOM 1905 C C . PRO B 1 93 ? 6.453 13.695 -1.883 1 97.31 93 PRO B C 1
ATOM 1907 O O . PRO B 1 93 ? 5.391 14.32 -1.934 1 97.31 93 PRO B O 1
ATOM 1910 N N . LYS B 1 94 ? 7.59 14.258 -1.896 1 97.5 94 LYS B N 1
ATOM 1911 C CA . LYS B 1 94 ? 7.688 15.695 -2.156 1 97.5 94 LYS B CA 1
ATOM 1912 C C . LYS B 1 94 ? 7.336 16.016 -3.605 1 97.5 94 LYS B C 1
ATOM 1914 O O . LYS B 1 94 ? 6.824 17.094 -3.898 1 97.5 94 LYS B O 1
ATOM 1919 N N . LYS B 1 95 ? 7.699 15.125 -4.555 1 96.62 95 LYS B N 1
ATOM 1920 C CA . LYS B 1 95 ? 7.18 15.234 -5.914 1 96.62 95 LYS B CA 1
ATOM 1921 C C . LYS B 1 95 ? 5.66 15.086 -5.938 1 96.62 95 LYS B C 1
ATOM 1923 O O . LYS B 1 95 ? 5.113 14.148 -5.359 1 96.62 95 LYS B O 1
ATOM 1928 N N . HIS B 1 96 ? 5.035 15.969 -6.605 1 94.06 96 HIS B N 1
ATOM 1929 C CA . HIS B 1 96 ? 3.58 15.891 -6.688 1 94.06 96 HIS B CA 1
ATOM 1930 C C . HIS B 1 96 ? 3.145 14.828 -7.688 1 94.06 96 HIS B C 1
ATOM 1932 O O . HIS B 1 96 ? 3.486 14.906 -8.867 1 94.06 96 HIS B O 1
ATOM 1938 N N . ILE B 1 97 ? 2.533 13.836 -7.242 1 91.94 97 ILE B N 1
ATOM 1939 C CA . ILE B 1 97 ? 1.781 12.852 -8.008 1 91.94 97 ILE B CA 1
ATOM 1940 C C . ILE B 1 97 ? 0.331 12.82 -7.531 1 91.94 97 ILE B C 1
ATOM 1942 O O . ILE B 1 97 ? 0.055 12.445 -6.391 1 91.94 97 ILE B O 1
ATOM 1946 N N . SER B 1 98 ? -0.581 13.141 -8.352 1 88.19 98 SER B N 1
ATOM 1947 C CA . SER B 1 98 ? -1.951 13.391 -7.914 1 88.19 98 SER B CA 1
ATOM 1948 C C . SER B 1 98 ? -2.637 12.094 -7.48 1 88.19 98 SER B C 1
ATOM 1950 O O . SER B 1 98 ? -3.406 12.086 -6.52 1 88.19 98 SER B O 1
ATOM 1952 N N . GLN B 1 99 ? -2.416 10.977 -8.25 1 86.94 99 GLN B N 1
ATOM 1953 C CA . GLN B 1 99 ? -2.99 9.664 -8.008 1 86.94 99 GLN B CA 1
ATOM 1954 C C . GLN B 1 99 ? -2.059 8.555 -8.5 1 86.94 99 GLN B C 1
ATOM 1956 O O . GLN B 1 99 ? -1.257 8.773 -9.406 1 86.94 99 GLN B O 1
ATOM 1961 N N . ILE B 1 100 ? -2.207 7.43 -7.82 1 89.38 100 ILE B N 1
ATOM 1962 C CA . ILE B 1 100 ? -1.351 6.301 -8.172 1 89.38 100 ILE B CA 1
ATOM 1963 C C . ILE B 1 100 ? -1.568 5.93 -9.641 1 89.38 100 ILE B C 1
ATOM 1965 O O . ILE B 1 100 ? -0.636 5.496 -10.32 1 89.38 100 ILE B O 1
ATOM 1969 N N . SER B 1 101 ? -2.803 6.16 -10.219 1 86.69 101 SER B N 1
ATOM 1970 C CA . SER B 1 101 ? -3.137 5.777 -11.586 1 86.69 101 SER B CA 1
ATOM 1971 C C . SER B 1 101 ? -2.314 6.566 -12.594 1 86.69 101 SER B C 1
ATOM 1973 O O . SER B 1 101 ? -2.125 6.125 -13.734 1 86.69 101 SER B O 1
ATOM 1975 N N . VAL B 1 102 ? -1.767 7.75 -12.234 1 89.62 102 VAL B N 1
ATOM 1976 C CA . VAL B 1 102 ? -1.029 8.562 -13.195 1 89.62 102 VAL B CA 1
ATOM 1977 C C . VAL B 1 102 ? 0.468 8.477 -12.906 1 89.62 102 VAL B C 1
ATOM 1979 O O . VAL B 1 102 ? 1.269 9.18 -13.531 1 89.62 102 VAL B O 1
ATOM 1982 N N . ALA B 1 103 ? 0.893 7.633 -11.883 1 93.19 103 ALA B N 1
ATOM 1983 C CA . ALA B 1 103 ? 2.312 7.383 -11.648 1 93.19 103 ALA B CA 1
ATOM 1984 C C . ALA B 1 103 ? 2.965 6.738 -12.867 1 93.19 103 ALA B C 1
ATOM 1986 O O . ALA B 1 103 ? 2.363 5.883 -13.523 1 93.19 103 ALA B O 1
ATOM 1987 N N . GLU B 1 104 ? 4.148 7.137 -13.188 1 96.88 104 GLU B N 1
ATOM 1988 C CA . GLU B 1 104 ? 4.898 6.625 -14.336 1 96.88 104 GLU B CA 1
ATOM 1989 C C . GLU B 1 104 ? 5.938 5.598 -13.898 1 96.88 104 GLU B C 1
ATOM 1991 O O . GLU B 1 104 ? 6.254 5.488 -12.711 1 96.88 104 GLU B O 1
ATOM 1996 N N . ASP B 1 105 ? 6.52 4.883 -14.891 1 96.94 105 ASP B N 1
ATOM 1997 C CA . ASP B 1 105 ? 7.535 3.877 -14.594 1 96.94 105 ASP B CA 1
ATOM 1998 C C . ASP B 1 105 ? 8.727 4.5 -13.875 1 96.94 105 ASP B C 1
ATOM 2000 O O . ASP B 1 105 ? 9.336 3.867 -13.008 1 96.94 105 ASP B O 1
ATOM 2004 N N . ASP B 1 106 ? 9.008 5.727 -14.211 1 97.62 106 ASP B N 1
ATOM 2005 C CA . ASP B 1 106 ? 10.148 6.414 -13.609 1 97.62 106 ASP B CA 1
ATOM 2006 C C . ASP B 1 106 ? 9.859 6.773 -12.148 1 97.62 106 ASP B C 1
ATOM 2008 O O . ASP B 1 106 ? 10.766 7.18 -11.414 1 97.62 106 ASP B O 1
ATOM 2012 N N . ASP B 1 107 ? 8.602 6.547 -11.711 1 97.56 107 ASP B N 1
ATOM 2013 C CA . ASP B 1 107 ? 8.234 6.832 -10.328 1 97.56 107 ASP B CA 1
ATOM 2014 C C . ASP B 1 107 ? 8.422 5.598 -9.445 1 97.56 107 ASP B C 1
ATOM 2016 O O . ASP B 1 107 ? 8.211 5.66 -8.234 1 97.56 107 ASP B O 1
ATOM 2020 N N . GLU B 1 108 ? 8.875 4.52 -9.984 1 97.31 108 GLU B N 1
ATOM 2021 C CA . GLU B 1 108 ? 8.984 3.246 -9.281 1 97.31 108 GLU B CA 1
ATOM 2022 C C . GLU B 1 108 ? 9.836 3.383 -8.023 1 97.31 108 GLU B C 1
ATOM 2024 O O . GLU B 1 108 ? 9.414 2.969 -6.938 1 97.31 108 GLU B O 1
ATOM 2029 N N . SER B 1 109 ? 10.992 3.957 -8.211 1 98.06 109 SER B N 1
ATOM 2030 C CA . SER B 1 109 ? 11.906 4.09 -7.086 1 98.06 109 SER B CA 1
ATOM 2031 C C . SER B 1 109 ? 11.312 4.965 -5.988 1 98.06 109 SER B C 1
ATOM 2033 O O . SER B 1 109 ? 11.445 4.664 -4.801 1 98.06 109 SER B O 1
ATOM 2035 N N . LEU B 1 110 ? 10.672 6.039 -6.391 1 98.19 110 LEU B N 1
ATOM 2036 C CA . LEU B 1 110 ? 10.039 6.945 -5.438 1 98.19 110 LEU B CA 1
ATOM 2037 C C . LEU B 1 110 ? 8.93 6.242 -4.664 1 98.19 110 LEU B C 1
ATOM 2039 O O . LEU B 1 110 ? 8.867 6.344 -3.438 1 98.19 110 LEU B O 1
ATOM 2043 N N . LEU B 1 111 ? 8.094 5.492 -5.363 1 96.44 111 LEU B N 1
ATOM 2044 C CA . LEU B 1 111 ? 7.004 4.762 -4.727 1 96.44 111 LEU B CA 1
ATOM 2045 C C . LEU B 1 111 ? 7.543 3.717 -3.754 1 96.44 111 LEU B C 1
ATOM 2047 O O . LEU B 1 111 ? 7.027 3.574 -2.643 1 96.44 111 LEU B O 1
ATOM 2051 N N . GLY B 1 112 ? 8.547 2.959 -4.172 1 97.44 112 GLY B N 1
ATOM 2052 C CA . GLY B 1 112 ? 9.18 2.004 -3.275 1 97.44 112 GLY B CA 1
ATOM 2053 C C . GLY B 1 112 ? 9.82 2.656 -2.066 1 97.44 112 GLY B C 1
ATOM 2054 O O . GLY B 1 112 ? 9.789 2.104 -0.965 1 97.44 112 GLY B O 1
ATOM 2055 N N . HIS B 1 113 ? 10.43 3.844 -2.293 1 98.19 113 HIS B N 1
ATOM 2056 C CA . HIS B 1 113 ? 11.055 4.594 -1.208 1 98.19 113 HIS B CA 1
ATOM 2057 C C . HIS B 1 113 ? 10.031 4.961 -0.136 1 98.19 113 HIS B C 1
ATOM 2059 O O . HIS B 1 113 ? 10.336 4.91 1.059 1 98.19 113 HIS B O 1
ATOM 2065 N N . LEU B 1 114 ? 8.773 5.297 -0.498 1 96.69 114 LEU B N 1
ATOM 2066 C CA . LEU B 1 114 ? 7.734 5.59 0.484 1 96.69 114 LEU B CA 1
ATOM 2067 C C . LEU B 1 114 ? 7.488 4.391 1.395 1 96.69 114 LEU B C 1
ATOM 2069 O O . LEU B 1 114 ? 7.332 4.551 2.607 1 96.69 114 LEU B O 1
ATOM 2073 N N . MET B 1 115 ? 7.512 3.18 0.816 1 94.25 115 MET B N 1
ATOM 2074 C CA . MET B 1 115 ? 7.277 1.956 1.577 1 94.25 115 MET B CA 1
ATOM 2075 C C . MET B 1 115 ? 8.438 1.678 2.531 1 94.25 115 MET B C 1
ATOM 2077 O O . MET B 1 115 ? 8.219 1.304 3.684 1 94.25 115 MET B O 1
ATOM 2081 N N . ILE B 1 116 ? 9.648 1.876 2.037 1 96.06 116 ILE B N 1
ATOM 2082 C CA . ILE B 1 116 ? 10.828 1.66 2.859 1 96.06 116 ILE B CA 1
ATOM 2083 C C . ILE B 1 116 ? 10.82 2.633 4.039 1 96.06 116 ILE B C 1
ATOM 2085 O O . ILE B 1 116 ? 11.055 2.232 5.18 1 96.06 116 ILE B O 1
ATOM 2089 N N . VAL B 1 117 ? 10.531 3.889 3.785 1 95.81 117 VAL B N 1
ATOM 2090 C CA . VAL B 1 117 ? 10.461 4.883 4.848 1 95.81 117 VAL B CA 1
ATOM 2091 C C . VAL B 1 117 ? 9.328 4.535 5.809 1 95.81 117 VAL B C 1
ATOM 2093 O O . VAL B 1 117 ? 9.477 4.648 7.027 1 95.81 117 VAL B O 1
ATOM 2096 N N . GLY B 1 118 ? 8.133 4.102 5.227 1 93.88 118 GLY B N 1
ATOM 2097 C CA . GLY B 1 118 ? 7.016 3.691 6.062 1 93.88 118 GLY B CA 1
ATOM 2098 C C . GLY B 1 118 ? 7.383 2.615 7.062 1 93.88 118 GLY B C 1
ATOM 2099 O O . GLY B 1 118 ? 7.09 2.742 8.258 1 93.88 118 GLY B O 1
ATOM 2100 N N . LYS B 1 119 ? 8.016 1.58 6.555 1 90.31 119 LYS B N 1
ATOM 2101 C CA . LYS B 1 119 ? 8.359 0.48 7.453 1 90.31 119 LYS B CA 1
ATOM 2102 C C . LYS B 1 119 ? 9.406 0.913 8.477 1 90.31 119 LYS B C 1
ATOM 2104 O O . LYS B 1 119 ? 9.375 0.473 9.633 1 90.31 119 LYS B O 1
ATOM 2109 N N . LYS B 1 120 ? 10.398 1.771 8.141 1 93.5 120 LYS B N 1
ATOM 2110 C CA . LYS B 1 120 ? 11.398 2.27 9.078 1 93.5 120 LYS B CA 1
ATOM 2111 C C . LYS B 1 120 ? 10.75 3.078 10.195 1 93.5 120 LYS B C 1
ATOM 2113 O O . LYS B 1 120 ? 11.102 2.922 11.367 1 93.5 120 LYS B O 1
ATOM 2118 N N . CYS B 1 121 ? 9.797 3.91 9.82 1 92.56 121 CYS B N 1
ATOM 2119 C CA . CYS B 1 121 ? 9.117 4.758 10.797 1 92.56 121 CYS B CA 1
ATOM 2120 C C . CYS B 1 121 ? 8.203 3.932 11.695 1 92.56 121 CYS B C 1
ATOM 2122 O O . CYS B 1 121 ? 7.906 4.332 12.82 1 92.56 121 CYS B O 1
ATOM 2124 N N . ALA B 1 122 ? 7.75 2.799 11.156 1 87.56 122 ALA B N 1
ATOM 2125 C CA . ALA B 1 122 ? 6.816 1.943 11.883 1 87.56 122 ALA B CA 1
ATOM 2126 C C . ALA B 1 122 ? 7.555 1.005 12.836 1 87.56 122 ALA B C 1
ATOM 2128 O O . ALA B 1 122 ? 6.93 0.334 13.664 1 87.56 122 ALA B O 1
ATOM 2129 N N . ALA B 1 123 ? 8.867 0.816 12.672 1 82.06 123 ALA B N 1
ATOM 2130 C CA . ALA B 1 123 ? 9.672 -0.156 13.414 1 82.06 123 ALA B CA 1
ATOM 2131 C C . ALA B 1 123 ? 9.453 -0.02 14.914 1 82.06 123 ALA B C 1
ATOM 2133 O O . ALA B 1 123 ? 9.484 -1.012 15.648 1 82.06 123 ALA B O 1
ATOM 2134 N N . ASP B 1 124 ? 9.078 1.151 15.312 1 71.75 124 ASP B N 1
ATOM 2135 C CA . ASP B 1 124 ? 8.953 1.357 16.75 1 71.75 124 ASP B CA 1
ATOM 2136 C C . ASP B 1 124 ? 7.52 1.118 17.219 1 71.75 124 ASP B C 1
ATOM 2138 O O . ASP B 1 124 ? 7.242 1.119 18.422 1 71.75 124 ASP B O 1
ATOM 2142 N N . LEU B 1 125 ? 6.605 1.014 16.281 1 69.62 125 LEU B N 1
ATOM 2143 C CA . LEU B 1 125 ? 5.199 0.923 16.672 1 69.62 125 LEU B CA 1
ATOM 2144 C C . LEU B 1 125 ? 4.852 -0.489 17.141 1 69.62 125 LEU B C 1
ATOM 2146 O O . LEU B 1 125 ? 3.83 -0.697 17.797 1 69.62 125 LEU B O 1
ATOM 2150 N N . GLY B 1 126 ? 5.793 -1.386 17.219 1 56.59 126 GLY B N 1
ATOM 2151 C CA . GLY B 1 126 ? 5.547 -2.75 17.672 1 56.59 126 GLY B CA 1
ATOM 2152 C C . GLY B 1 126 ? 4.66 -3.533 16.719 1 56.59 126 GLY B C 1
ATOM 2153 O O . GLY B 1 126 ? 3.934 -2.947 15.914 1 56.59 126 GLY B O 1
ATOM 2154 N N . SER B 1 127 ? 4.961 -4.828 16.391 1 55 127 SER B N 1
ATOM 2155 C CA . SER B 1 127 ? 4.277 -5.723 15.469 1 55 127 SER B CA 1
ATOM 2156 C C . SER B 1 127 ? 3.041 -6.344 16.109 1 55 127 SER B C 1
ATOM 2158 O O . SER B 1 127 ? 3.145 -7.07 17.094 1 55 127 SER B O 1
ATOM 2160 N N . VAL B 1 128 ? 1.911 -5.625 16.281 1 52.59 128 VAL B N 1
ATOM 2161 C CA . VAL B 1 128 ? 0.77 -6.328 16.859 1 52.59 128 VAL B CA 1
ATOM 2162 C C . VAL B 1 128 ? 0.002 -7.055 15.758 1 52.59 128 VAL B C 1
ATOM 2164 O O . VAL B 1 128 ? -0.855 -7.898 16.047 1 52.59 128 VAL B O 1
ATOM 2167 N N . GLY B 1 129 ? 0.35 -6.938 14.531 1 56.19 129 GLY B N 1
ATOM 2168 C CA . GLY B 1 129 ? -0.558 -7.531 13.562 1 56.19 129 GLY B CA 1
ATOM 2169 C C . GLY B 1 129 ? -0.191 -8.953 13.195 1 56.19 129 GLY B C 1
ATOM 2170 O O . GLY B 1 129 ? 0.963 -9.359 13.344 1 56.19 129 GLY B O 1
ATOM 2171 N N . GLY B 1 130 ? -1.186 -9.875 13.219 1 60.91 130 GLY B N 1
ATOM 2172 C CA . GLY B 1 130 ? -1.028 -11.25 12.781 1 60.91 130 GLY B CA 1
ATOM 2173 C C . GLY B 1 130 ? -0.737 -11.375 11.297 1 60.91 130 GLY B C 1
ATOM 2174 O O . GLY B 1 130 ? -1.16 -10.531 10.508 1 60.91 130 GLY B O 1
ATOM 2175 N N . GLN B 1 131 ? 0.407 -12.055 10.977 1 69.38 131 GLN B N 1
ATOM 2176 C CA . GLN B 1 131 ? 0.745 -12.375 9.602 1 69.38 131 GLN B CA 1
ATOM 2177 C C . GLN B 1 131 ? 0.576 -13.867 9.328 1 69.38 131 GLN B C 1
ATOM 2179 O O . GLN B 1 131 ? 1.094 -14.703 10.07 1 69.38 131 GLN B O 1
ATOM 2184 N N . SER B 1 132 ? -0.326 -14.203 8.391 1 71.94 132 SER B N 1
ATOM 2185 C CA . SER B 1 132 ? -0.523 -15.602 8.031 1 71.94 132 SER B CA 1
ATOM 2186 C C . SER B 1 132 ? 0.219 -15.953 6.75 1 71.94 132 SER B C 1
ATOM 2188 O O . SER B 1 132 ? 0.517 -17.125 6.5 1 71.94 132 SER B O 1
ATOM 2190 N N . VAL B 1 133 ? 0.478 -15.023 5.953 1 80.12 133 VAL B N 1
ATOM 2191 C CA . VAL B 1 133 ? 1.224 -15.211 4.711 1 80.12 133 VAL B CA 1
ATOM 2192 C C . VAL B 1 133 ? 2.549 -14.453 4.789 1 80.12 133 VAL B C 1
ATOM 2194 O O . VAL B 1 133 ? 2.566 -13.242 5.016 1 80.12 133 VAL B O 1
ATOM 2197 N N . TYR B 1 134 ? 3.652 -15.156 4.695 1 84.12 134 TYR B N 1
ATOM 2198 C CA . TYR B 1 134 ? 4.98 -14.578 4.863 1 84.12 134 TYR B CA 1
ATOM 2199 C C . TYR B 1 134 ? 5.66 -14.375 3.51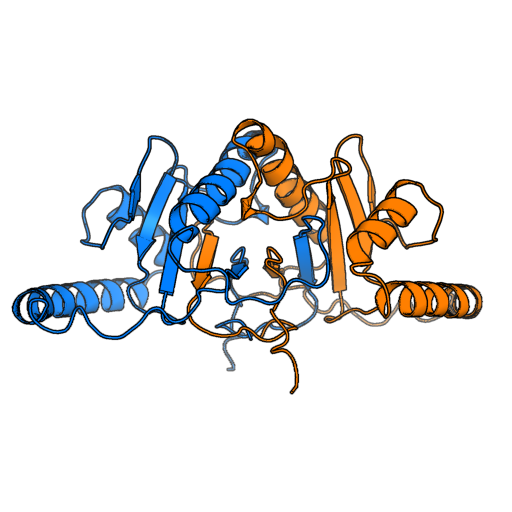6 1 84.12 134 TYR B C 1
ATOM 2201 O O . TYR B 1 134 ? 6.738 -14.914 3.268 1 84.12 134 TYR B O 1
ATOM 2209 N N . HIS B 1 135 ? 5.078 -13.719 2.652 1 90 135 HIS B N 1
ATOM 2210 C CA . HIS B 1 135 ? 5.5 -13.242 1.341 1 90 135 HIS B CA 1
ATOM 2211 C C . HIS B 1 135 ? 4.859 -11.898 1.012 1 90 135 HIS B C 1
ATOM 2213 O O . HIS B 1 135 ? 3.635 -11.797 0.913 1 90 135 HIS B O 1
ATOM 2219 N N . VAL B 1 136 ? 5.688 -10.891 0.911 1 91.56 136 VAL B N 1
ATOM 2220 C CA . VAL B 1 136 ? 5.168 -9.555 0.624 1 91.56 136 VAL B CA 1
ATOM 2221 C C . VAL B 1 136 ? 4.25 -9.609 -0.596 1 91.56 136 VAL B C 1
ATOM 2223 O O . VAL B 1 136 ? 4.562 -10.273 -1.586 1 91.56 136 VAL B O 1
ATOM 2226 N N . HIS B 1 137 ? 3.055 -8.953 -0.501 1 92.19 137 HIS B N 1
ATOM 2227 C CA . HIS B 1 137 ? 2.123 -8.898 -1.623 1 92.19 137 HIS B CA 1
ATOM 2228 C C . HIS B 1 137 ? 1.226 -7.668 -1.537 1 92.19 137 HIS B C 1
ATOM 2230 O O . HIS B 1 137 ? 1.002 -7.133 -0.45 1 92.19 137 HIS B O 1
ATOM 2236 N N . LEU B 1 138 ? 0.83 -7.195 -2.613 1 92.69 138 LEU B N 1
ATOM 2237 C CA . LEU B 1 138 ? -0.115 -6.094 -2.754 1 92.69 138 LEU B CA 1
ATOM 2238 C C . LEU B 1 138 ? -1.51 -6.613 -3.088 1 92.69 138 LEU B C 1
ATOM 2240 O O . LEU B 1 138 ? -1.674 -7.41 -4.016 1 92.69 138 LEU B O 1
ATOM 2244 N N . HIS B 1 139 ? -2.529 -6.246 -2.264 1 91.06 139 HIS B N 1
ATOM 2245 C CA . HIS B 1 139 ? -3.93 -6.488 -2.586 1 91.06 139 HIS B CA 1
ATOM 2246 C C . HIS B 1 139 ? -4.535 -5.312 -3.348 1 91.06 139 HIS B C 1
ATOM 2248 O O . HIS B 1 139 ? -4.492 -4.176 -2.877 1 91.06 139 HIS B O 1
ATOM 2254 N N . VAL B 1 140 ? -5.031 -5.594 -4.453 1 90 140 VAL B N 1
ATOM 2255 C CA . VAL B 1 140 ? -5.812 -4.602 -5.188 1 90 140 VAL B CA 1
ATOM 2256 C C . VAL B 1 140 ? -7.285 -5 -5.188 1 90 140 VAL B C 1
ATOM 2258 O O . VAL B 1 140 ? -7.648 -6.066 -5.691 1 90 140 VAL B O 1
ATOM 2261 N N . LEU B 1 141 ? -8.117 -4.215 -4.57 1 87.56 141 LEU B N 1
ATOM 2262 C CA . LEU B 1 141 ? -9.547 -4.469 -4.43 1 87.56 141 LEU B CA 1
ATOM 2263 C C . LEU B 1 141 ? -10.359 -3.41 -5.168 1 87.56 141 LEU B C 1
ATOM 2265 O O . LEU B 1 141 ? -10.039 -2.221 -5.109 1 87.56 141 LEU B O 1
ATOM 2269 N N . GLY B 1 142 ? -11.328 -3.844 -5.934 1 81.56 142 GLY B N 1
ATOM 2270 C CA . GLY B 1 142 ? -12.203 -2.957 -6.68 1 81.56 142 GLY B CA 1
ATOM 2271 C C . GLY B 1 142 ? -13.602 -3.516 -6.863 1 81.56 142 GLY B C 1
ATOM 2272 O O . GLY B 1 142 ? -13.859 -4.68 -6.547 1 81.56 142 GLY B O 1
ATOM 2273 N N . GLY B 1 143 ? -14.5 -2.631 -7.363 1 81.5 143 GLY B N 1
ATOM 2274 C CA . GLY B 1 143 ? -15.844 -3.059 -7.691 1 81.5 143 GLY B CA 1
ATOM 2275 C C . GLY B 1 143 ? -16.812 -2.908 -6.535 1 81.5 143 GLY B C 1
ATOM 2276 O O . GLY B 1 143 ? -18 -3.256 -6.652 1 81.5 143 GLY B O 1
ATOM 2277 N N . ARG B 1 144 ? -16.344 -2.439 -5.41 1 78.44 144 ARG B N 1
ATOM 2278 C CA . ARG B 1 144 ? -17.188 -2.037 -4.285 1 78.44 144 ARG B CA 1
ATOM 2279 C C . ARG B 1 144 ? -16.609 -0.824 -3.57 1 78.44 144 ARG B C 1
ATOM 2281 O O . ARG B 1 144 ? -15.398 -0.569 -3.654 1 78.44 144 ARG B O 1
ATOM 2288 N N . GLN B 1 145 ? -17.484 -0.123 -2.912 1 76.94 145 GLN B N 1
ATOM 2289 C CA . GLN B 1 145 ? -17.016 0.998 -2.104 1 76.94 145 GLN B CA 1
ATOM 2290 C C . GLN B 1 145 ? -16.297 0.508 -0.847 1 76.94 145 GLN B C 1
ATOM 2292 O O . GLN B 1 145 ? -16.781 -0.395 -0.162 1 76.94 145 GLN B O 1
ATOM 2297 N N .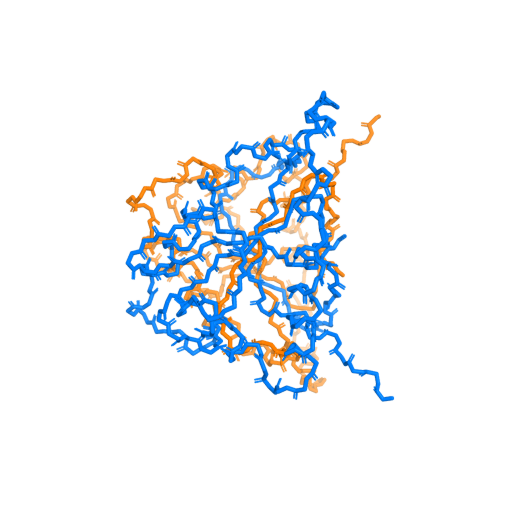 MET B 1 146 ? -15.125 1.03 -0.574 1 76 146 MET B N 1
ATOM 2298 C CA . MET B 1 146 ? -14.398 0.725 0.657 1 76 146 MET B CA 1
ATOM 2299 C C . MET B 1 146 ? -14.594 1.83 1.69 1 76 146 MET B C 1
ATOM 2301 O O . MET B 1 146 ? -14.609 3.012 1.344 1 76 146 MET B O 1
ATOM 2305 N N . ASN B 1 147 ? -14.711 1.406 2.881 1 75.56 147 ASN B N 1
ATOM 2306 C CA . ASN B 1 147 ? -14.898 2.385 3.945 1 75.56 147 ASN B CA 1
ATOM 2307 C C . ASN B 1 147 ? -13.57 2.812 4.555 1 75.56 147 ASN B C 1
ATOM 2309 O O . ASN B 1 147 ? -12.609 2.041 4.559 1 75.56 147 ASN B O 1
ATOM 2313 N N . TRP B 1 148 ? -13.523 4.035 4.973 1 78.12 148 TRP B N 1
ATOM 2314 C CA . TRP B 1 148 ? -12.422 4.598 5.742 1 78.12 148 TRP B CA 1
ATOM 2315 C C . TRP B 1 148 ? -12.859 4.918 7.168 1 78.12 148 TRP B C 1
ATOM 2317 O O . TRP B 1 148 ? -13.953 5.441 7.387 1 78.12 148 TRP B O 1
ATOM 2327 N N . PRO B 1 149 ? -12.062 4.543 8.078 1 80.5 149 PRO B N 1
ATOM 2328 C CA . PRO B 1 149 ? -10.781 3.832 8.047 1 80.5 149 PRO B CA 1
ATOM 2329 C C . PRO B 1 149 ? -10.938 2.346 7.738 1 80.5 149 PRO B C 1
ATOM 2331 O O . PRO B 1 149 ? -12.031 1.798 7.859 1 80.5 149 PRO B O 1
ATOM 2334 N N . PRO B 1 150 ? -9.797 1.863 7.258 1 75.25 150 PRO B N 1
ATOM 2335 C CA . PRO B 1 150 ? -9.898 0.431 6.969 1 75.25 150 PRO B CA 1
ATOM 2336 C C . PRO B 1 150 ? -10.086 -0.415 8.227 1 75.25 150 PRO B C 1
ATOM 2338 O O . PRO B 1 150 ? -9.5 -0.116 9.266 1 75.25 150 PRO B O 1
ATOM 2341 N N . GLY B 1 151 ? -11.031 -1.573 8.062 1 68.56 151 GLY B N 1
ATOM 2342 C CA . GLY B 1 151 ? -11.188 -2.588 9.094 1 68.56 151 GLY B CA 1
ATOM 2343 C C . GLY B 1 151 ? -11.359 -2.006 10.484 1 68.56 151 GLY B C 1
ATOM 2344 O O . GLY B 1 151 ? -11.078 -0.829 10.711 1 68.56 151 GLY B O 1
#

pLDDT: mean 71.09, std 26.44, range [15.3, 98.5]